Protein AF-A0A969UE72-F1 (afdb_monomer)

Sequence (183 aa):
MLEEAHTAPAAAAVAAAAAAGALTLGIAGNARSPLLDAAEHPILLDTGAEVVAGSTRMKAGTAQKIALNLISTAIMIRLGRVYKGLMVSMRVSNQKLRERAIGMVAQLGNLERGRAEVELDRAGGNIKLALLLSRGRRPKSAERLSFFLLAEALGSVAFGLYSAALAHGLLAATMATSVPSSC

Radius of gyration: 21.9 Å; Cα contacts (8 Å, |Δi|>4): 190; chains: 1; bounding box: 51×40×55 Å

Mean predicted aligned error: 10.79 Å

Structure (mmCIF, N/CA/C/O backbone):
data_AF-A0A969UE72-F1
#
_entry.id   AF-A0A969UE72-F1
#
loop_
_atom_site.group_PDB
_atom_site.id
_atom_site.type_symbol
_atom_site.label_atom_id
_atom_site.label_alt_id
_atom_site.label_comp_id
_atom_site.label_asym_id
_atom_site.label_entity_id
_atom_site.label_seq_id
_atom_site.pdbx_PDB_ins_code
_atom_site.Cartn_x
_atom_site.Cartn_y
_atom_site.Cartn_z
_atom_site.occupancy
_atom_site.B_iso_or_equiv
_atom_site.auth_seq_id
_atom_site.auth_comp_id
_atom_site.auth_asym_id
_atom_site.auth_atom_id
_atom_site.pdbx_PDB_model_num
ATOM 1 N N . MET A 1 1 ? 23.508 -2.580 -25.666 1.00 36.38 1 MET A N 1
ATOM 2 C CA . MET A 1 1 ? 23.434 -4.056 -25.622 1.00 36.38 1 ME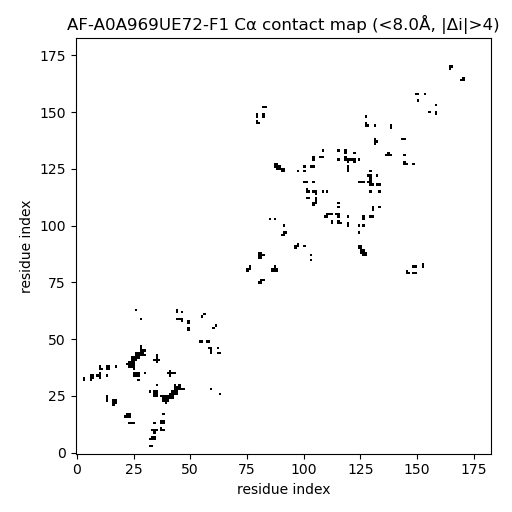T A CA 1
ATOM 3 C C . MET A 1 1 ? 23.574 -4.663 -24.219 1.00 36.38 1 MET A C 1
ATOM 5 O O . MET A 1 1 ? 23.350 -5.852 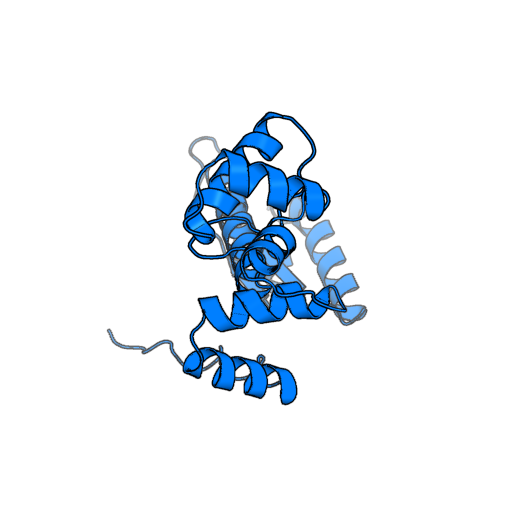-24.101 1.00 36.38 1 MET A O 1
ATOM 9 N N . LEU A 1 2 ? 23.886 -3.917 -23.143 1.00 42.31 2 LEU A N 1
ATOM 10 C CA . LEU A 1 2 ? 24.060 -4.516 -21.799 1.00 42.31 2 LEU A CA 1
ATOM 11 C C . LEU A 1 2 ? 22.806 -4.506 -20.895 1.00 42.31 2 LEU A C 1
ATOM 13 O O . LEU A 1 2 ? 22.841 -5.081 -19.816 1.00 42.31 2 LEU A O 1
ATOM 17 N N . GLU A 1 3 ? 21.695 -3.887 -21.306 1.00 45.38 3 GLU A N 1
ATOM 18 C CA . GLU A 1 3 ? 20.493 -3.765 -20.453 1.00 45.38 3 GLU A CA 1
ATOM 19 C C . GLU A 1 3 ? 19.422 -4.845 -20.722 1.00 45.38 3 GLU A C 1
ATOM 21 O O . GLU A 1 3 ? 18.573 -5.107 -19.870 1.00 45.38 3 GLU A O 1
ATOM 26 N N . GLU A 1 4 ? 19.495 -5.540 -21.865 1.00 45.72 4 GLU A N 1
ATOM 27 C CA . GLU A 1 4 ? 18.583 -6.646 -22.214 1.00 45.72 4 GLU A CA 1
ATOM 28 C C . GLU A 1 4 ? 18.736 -7.851 -21.266 1.00 45.72 4 GLU A C 1
ATOM 30 O O . GLU A 1 4 ? 17.762 -8.544 -20.977 1.00 45.72 4 GLU A O 1
ATOM 35 N N . ALA A 1 5 ? 19.927 -8.063 -20.695 1.00 51.44 5 ALA A N 1
ATOM 36 C CA . ALA A 1 5 ? 20.216 -9.230 -19.859 1.00 51.44 5 ALA A CA 1
ATOM 37 C C . ALA A 1 5 ? 19.563 -9.190 -18.460 1.00 51.44 5 ALA A C 1
ATOM 39 O O . ALA A 1 5 ? 19.346 -10.238 -17.855 1.00 51.44 5 ALA A O 1
ATOM 40 N N . HIS A 1 6 ? 19.229 -8.008 -17.929 1.00 63.53 6 HIS A N 1
ATOM 41 C CA . HIS A 1 6 ? 18.780 -7.871 -16.534 1.00 63.53 6 HIS A CA 1
ATOM 42 C C . HIS A 1 6 ? 17.256 -7.870 -16.351 1.00 63.53 6 HIS A C 1
ATOM 44 O O . HIS A 1 6 ? 16.780 -8.056 -15.233 1.00 63.53 6 HIS A O 1
ATOM 50 N N . THR A 1 7 ? 16.480 -7.687 -17.425 1.00 70.56 7 THR A N 1
ATOM 51 C CA . THR A 1 7 ? 15.004 -7.649 -17.363 1.00 70.56 7 THR A CA 1
ATOM 52 C C . THR A 1 7 ? 14.338 -8.930 -17.862 1.00 70.56 7 THR A C 1
ATOM 54 O O . THR A 1 7 ? 13.164 -9.149 -17.568 1.00 70.56 7 THR A O 1
ATOM 57 N N . ALA A 1 8 ? 15.086 -9.825 -18.519 1.00 78.31 8 ALA A N 1
ATOM 58 C CA . ALA A 1 8 ? 14.568 -11.094 -19.033 1.00 78.31 8 ALA A CA 1
ATOM 59 C C . ALA A 1 8 ? 13.899 -11.987 -17.960 1.00 78.31 8 ALA A C 1
ATOM 61 O O . ALA A 1 8 ? 12.794 -12.469 -18.216 1.00 78.31 8 ALA A O 1
ATOM 62 N N . PRO A 1 9 ? 14.452 -12.159 -16.737 1.00 88.75 9 PRO A N 1
ATOM 63 C CA . PRO A 1 9 ? 13.766 -12.926 -15.693 1.00 88.75 9 PRO A CA 1
ATOM 64 C C . PRO A 1 9 ? 12.449 -12.280 -15.241 1.00 88.75 9 PRO A C 1
ATOM 66 O O . PRO A 1 9 ? 11.476 -12.978 -14.967 1.00 88.75 9 PRO A O 1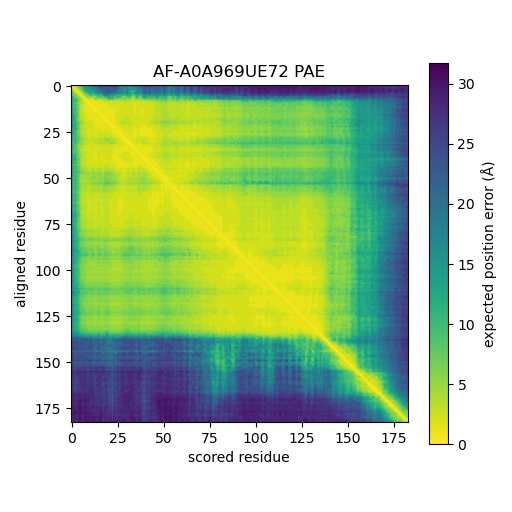
ATOM 69 N N . ALA A 1 10 ? 12.401 -10.944 -15.185 1.00 91.56 10 ALA A N 1
ATOM 70 C CA . ALA A 1 10 ? 11.203 -10.209 -14.789 1.00 91.56 10 ALA A CA 1
ATOM 71 C C . ALA A 1 10 ? 10.106 -10.298 -15.861 1.00 91.56 10 ALA A C 1
ATOM 73 O O . ALA A 1 10 ? 8.951 -10.546 -15.527 1.00 91.56 10 ALA A O 1
ATOM 74 N N . ALA A 1 11 ? 10.467 -10.164 -17.141 1.00 92.88 11 ALA A N 1
ATOM 75 C CA . ALA A 1 11 ? 9.536 -10.326 -18.255 1.00 92.88 11 ALA A CA 1
ATOM 76 C C . ALA A 1 11 ? 8.962 -11.753 -18.311 1.00 92.88 11 ALA A C 1
ATOM 78 O O . ALA A 1 11 ? 7.756 -11.925 -18.468 1.00 92.88 11 ALA A O 1
ATOM 79 N N . ALA A 1 12 ? 9.794 -12.778 -18.089 1.00 94.38 12 ALA A N 1
ATOM 80 C CA . ALA A 1 12 ? 9.338 -14.167 -18.015 1.00 94.38 12 ALA A CA 1
ATOM 81 C C . ALA A 1 12 ? 8.375 -14.407 -16.837 1.00 94.38 12 ALA A C 1
ATOM 83 O O . ALA A 1 12 ? 7.354 -15.074 -17.000 1.00 94.38 12 ALA A O 1
ATOM 84 N N . ALA A 1 13 ? 8.661 -13.832 -15.663 1.00 95.00 13 ALA A N 1
ATOM 85 C CA . ALA A 1 13 ? 7.769 -13.915 -14.506 1.00 95.00 13 ALA A CA 1
ATOM 86 C C . ALA A 1 13 ? 6.417 -13.230 -14.770 1.00 95.00 13 ALA A C 1
ATOM 88 O O . ALA A 1 13 ? 5.373 -13.772 -14.410 1.00 95.00 13 ALA A O 1
ATOM 89 N N . VAL A 1 14 ? 6.429 -12.071 -15.434 1.00 95.88 14 VAL A N 1
ATOM 90 C CA . VAL A 1 14 ? 5.211 -11.367 -15.854 1.00 95.88 14 VAL A CA 1
ATOM 91 C C . VAL A 1 14 ? 4.408 -12.197 -16.854 1.00 95.88 14 VAL A C 1
ATOM 93 O O . VAL A 1 14 ? 3.212 -12.380 -16.651 1.00 95.88 14 VAL A O 1
ATOM 96 N N . ALA A 1 15 ? 5.051 -12.778 -17.868 1.00 94.06 15 ALA A N 1
ATOM 97 C CA . ALA A 1 15 ? 4.376 -13.636 -18.839 1.00 94.06 15 ALA A CA 1
ATOM 98 C C . ALA A 1 15 ? 3.736 -14.870 -18.177 1.00 94.06 15 ALA A C 1
ATOM 100 O O . ALA A 1 15 ? 2.597 -15.221 -18.483 1.00 94.06 15 ALA A O 1
ATOM 101 N N . ALA A 1 16 ? 4.429 -15.499 -17.221 1.00 96.50 16 ALA A N 1
ATOM 102 C CA . ALA A 1 16 ? 3.884 -16.619 -16.455 1.00 96.50 16 ALA A CA 1
ATOM 103 C C . ALA A 1 16 ? 2.687 -16.202 -15.578 1.00 96.50 16 ALA A C 1
ATOM 105 O O . ALA A 1 16 ? 1.699 -16.930 -15.501 1.00 96.50 16 ALA A O 1
ATOM 106 N N . ALA A 1 17 ? 2.745 -15.025 -14.946 1.00 96.88 17 ALA A N 1
ATOM 107 C CA . ALA A 1 17 ? 1.635 -14.483 -14.164 1.00 96.88 17 ALA A CA 1
ATOM 108 C C . ALA A 1 17 ? 0.414 -14.165 -15.045 1.00 96.88 17 ALA A C 1
ATOM 110 O O . ALA A 1 17 ? -0.710 -14.510 -14.677 1.00 96.88 17 ALA A O 1
ATOM 111 N N . ALA A 1 18 ? 0.634 -13.585 -16.229 1.00 95.81 18 ALA A N 1
ATOM 112 C CA . ALA A 1 18 ? -0.417 -13.328 -17.210 1.00 95.81 18 ALA A CA 1
ATOM 113 C C . ALA A 1 18 ? -1.065 -14.634 -17.701 1.00 95.81 18 ALA A C 1
ATOM 115 O O . ALA A 1 18 ? -2.289 -14.742 -17.726 1.00 95.81 18 ALA A O 1
ATOM 116 N N . ALA A 1 19 ? -0.266 -15.665 -18.004 1.00 96.75 19 ALA A N 1
ATOM 117 C CA . ALA A 1 19 ? -0.772 -16.989 -18.381 1.00 96.75 19 ALA A CA 1
ATOM 118 C C . ALA A 1 19 ? -1.607 -17.652 -17.267 1.00 96.75 19 ALA A C 1
ATOM 120 O O . ALA A 1 19 ? -2.501 -18.447 -17.553 1.00 96.75 19 ALA A O 1
ATOM 121 N N . ALA A 1 20 ? -1.352 -17.303 -16.003 1.00 97.75 20 ALA A N 1
ATOM 122 C CA . ALA A 1 20 ? -2.142 -17.729 -14.850 1.00 97.75 20 ALA A CA 1
ATOM 123 C C . ALA A 1 20 ? -3.386 -16.850 -14.581 1.00 97.75 20 ALA A C 1
ATOM 125 O O . ALA A 1 20 ? -4.094 -17.084 -13.602 1.00 97.75 20 ALA A O 1
ATOM 126 N N . GLY A 1 21 ? -3.660 -15.842 -15.417 1.00 96.62 21 GLY A N 1
ATOM 127 C CA . GLY A 1 21 ? -4.810 -14.942 -15.282 1.00 96.62 21 GLY A CA 1
ATOM 128 C C . GLY A 1 21 ? -4.643 -13.840 -14.231 1.00 96.62 21 GLY A C 1
ATOM 129 O O . GLY A 1 21 ? -5.635 -13.243 -13.812 1.00 96.62 21 GLY A O 1
ATOM 130 N N . ALA A 1 22 ? -3.418 -13.572 -13.771 1.00 97.44 22 ALA A N 1
ATOM 131 C CA . ALA A 1 22 ? -3.150 -12.452 -12.876 1.00 97.44 22 ALA A CA 1
ATOM 132 C C . ALA A 1 22 ? -3.039 -11.135 -13.658 1.00 97.44 22 ALA A C 1
ATOM 134 O O . ALA A 1 22 ? -2.459 -11.097 -14.741 1.00 97.44 22 ALA A O 1
ATOM 135 N N . LEU A 1 23 ? -3.517 -10.039 -13.060 1.00 96.38 23 LEU A N 1
ATOM 136 C CA . LEU A 1 23 ? -3.222 -8.688 -13.542 1.00 96.38 23 LEU A CA 1
ATOM 137 C C . LEU A 1 23 ? -1.715 -8.437 -13.451 1.00 96.38 23 LEU A C 1
ATOM 139 O O . LEU A 1 23 ? -1.095 -8.705 -12.416 1.00 96.38 23 LEU A O 1
ATOM 143 N N . THR A 1 24 ? -1.133 -7.889 -14.515 1.00 96.88 24 THR A N 1
ATOM 144 C CA . THR A 1 24 ? 0.315 -7.678 -14.604 1.00 96.88 24 THR A CA 1
ATOM 145 C C . THR A 1 24 ? 0.683 -6.213 -14.779 1.00 96.88 24 THR A C 1
ATOM 147 O O . THR A 1 24 ? 0.052 -5.461 -15.516 1.00 96.88 24 THR A O 1
ATOM 150 N N . LEU A 1 25 ? 1.737 -5.796 -14.077 1.00 96.12 25 LEU A N 1
ATOM 151 C CA . LEU A 1 25 ? 2.242 -4.428 -14.097 1.00 96.12 25 LEU A CA 1
ATOM 152 C C . LEU A 1 25 ? 3.766 -4.469 -14.246 1.00 96.12 25 LEU A C 1
ATOM 154 O O . LEU A 1 25 ? 4.445 -5.123 -13.452 1.00 96.12 25 LEU A O 1
ATOM 158 N N . GLY A 1 26 ? 4.296 -3.795 -15.264 1.00 95.62 26 GLY A N 1
ATOM 159 C CA . GLY A 1 26 ? 5.723 -3.794 -15.593 1.00 95.62 26 GLY A CA 1
ATOM 160 C C . GLY A 1 26 ? 6.327 -2.419 -15.349 1.00 95.62 26 GLY A C 1
ATOM 161 O O . GLY A 1 26 ? 5.902 -1.458 -15.977 1.00 95.62 26 GLY A O 1
ATOM 162 N N . ILE A 1 27 ? 7.311 -2.300 -14.452 1.00 95.50 27 ILE A N 1
ATOM 163 C CA . ILE A 1 27 ? 7.974 -1.020 -14.147 1.00 95.50 27 ILE A CA 1
ATOM 164 C C . ILE A 1 27 ? 9.418 -1.070 -14.645 1.00 95.50 27 ILE A C 1
ATOM 166 O O . ILE A 1 27 ? 10.218 -1.851 -14.129 1.00 95.50 27 ILE A O 1
ATOM 170 N N . ALA A 1 28 ? 9.772 -0.212 -15.600 1.00 94.38 28 ALA A N 1
ATOM 171 C CA . ALA A 1 28 ? 11.125 -0.144 -16.154 1.00 94.38 28 ALA A CA 1
ATOM 172 C C . ALA A 1 28 ? 11.570 1.303 -16.399 1.00 94.38 28 ALA A C 1
ATOM 174 O O . ALA A 1 28 ? 10.746 2.187 -16.609 1.00 94.38 28 ALA A O 1
ATOM 175 N N . GLY A 1 29 ? 12.885 1.545 -16.376 1.00 92.06 29 GLY A N 1
ATOM 176 C CA . GLY A 1 29 ? 13.477 2.858 -16.678 1.00 92.06 29 GLY A CA 1
ATOM 177 C C . GLY A 1 29 ? 13.882 3.049 -18.143 1.00 92.06 29 GLY A C 1
ATOM 178 O O . GLY A 1 29 ? 14.336 4.123 -18.516 1.00 92.06 29 GLY A O 1
ATOM 179 N N . ASN A 1 30 ? 13.728 2.012 -18.969 1.00 89.44 30 ASN A N 1
ATOM 180 C CA . ASN A 1 30 ? 14.090 2.013 -20.382 1.00 89.44 30 ASN A CA 1
ATOM 181 C C . ASN A 1 30 ? 12.858 1.648 -21.216 1.00 89.44 30 ASN A C 1
ATOM 183 O O . ASN A 1 30 ? 12.259 0.592 -21.007 1.00 89.44 30 ASN A O 1
ATOM 187 N N . ALA A 1 31 ? 12.515 2.505 -22.179 1.00 89.31 31 ALA A N 1
ATOM 188 C CA . ALA A 1 31 ? 11.368 2.332 -23.071 1.00 89.31 31 ALA A CA 1
ATOM 189 C C . ALA A 1 31 ? 11.436 1.052 -23.923 1.00 89.31 31 ALA A C 1
ATOM 191 O O . ALA A 1 31 ? 10.408 0.562 -24.363 1.00 89.31 31 ALA A O 1
ATOM 192 N N . ARG A 1 32 ? 12.636 0.499 -24.139 1.00 89.38 32 ARG A N 1
ATOM 193 C CA . ARG A 1 32 ? 12.868 -0.746 -24.893 1.00 89.38 32 ARG A CA 1
ATOM 194 C C . ARG A 1 32 ? 12.949 -1.987 -24.002 1.00 89.38 32 ARG A C 1
ATOM 196 O O . ARG A 1 32 ? 13.504 -3.000 -24.412 1.00 89.38 32 ARG A O 1
ATOM 203 N N . SER A 1 33 ? 12.513 -1.899 -22.747 1.00 91.06 33 SER A N 1
ATOM 204 C CA . SER A 1 33 ? 12.568 -3.045 -21.845 1.00 91.06 33 SER A CA 1
ATOM 205 C C . SER A 1 33 ? 11.519 -4.094 -22.237 1.00 91.06 33 SER A C 1
ATOM 207 O O . SER A 1 33 ? 10.334 -3.763 -22.230 1.00 91.06 33 SER A O 1
ATOM 209 N N . PRO A 1 34 ? 11.905 -5.373 -22.426 1.00 91.75 34 PRO A N 1
ATOM 210 C CA . PRO A 1 34 ? 10.958 -6.468 -22.660 1.00 91.75 34 PRO A CA 1
ATOM 211 C C . PRO A 1 34 ? 9.905 -6.634 -21.553 1.00 91.75 34 PRO A C 1
ATOM 213 O O . PRO A 1 34 ? 8.857 -7.233 -21.768 1.00 91.75 34 PRO A O 1
ATOM 216 N N . LEU A 1 35 ? 10.174 -6.113 -20.349 1.00 94.62 35 LEU A N 1
ATOM 217 C CA . LEU A 1 35 ? 9.216 -6.109 -19.245 1.00 94.62 35 LEU A CA 1
ATOM 218 C C . LEU A 1 35 ? 7.993 -5.229 -19.536 1.00 94.62 35 LEU A C 1
ATOM 220 O O . LEU A 1 35 ? 6.903 -5.551 -19.071 1.00 94.62 35 LEU A O 1
ATOM 224 N N . LEU A 1 36 ? 8.173 -4.121 -20.263 1.00 94.56 36 LEU A N 1
ATOM 225 C CA . LEU A 1 36 ? 7.068 -3.234 -20.627 1.00 94.56 36 LEU A CA 1
ATOM 226 C C . LEU A 1 36 ? 6.176 -3.891 -21.682 1.00 94.56 36 LEU A C 1
ATOM 228 O O . LEU A 1 36 ? 4.961 -3.818 -21.559 1.00 94.56 36 LEU A O 1
ATOM 232 N N . ASP A 1 37 ? 6.770 -4.595 -22.645 1.00 92.88 37 ASP A N 1
ATOM 233 C CA . ASP A 1 37 ? 6.022 -5.305 -23.688 1.00 92.88 37 ASP A CA 1
ATOM 234 C C . ASP A 1 37 ? 5.249 -6.512 -23.134 1.00 92.88 37 ASP A C 1
ATOM 236 O O . ASP A 1 37 ? 4.169 -6.844 -23.617 1.00 92.88 37 ASP A O 1
ATOM 240 N N . ALA A 1 38 ? 5.797 -7.180 -22.114 1.00 92.94 38 ALA A N 1
ATOM 241 C CA . ALA A 1 38 ? 5.181 -8.360 -21.511 1.00 92.94 38 ALA A CA 1
ATOM 242 C C . ALA A 1 38 ? 4.026 -8.038 -20.544 1.00 92.94 38 ALA A C 1
ATOM 244 O O . ALA A 1 38 ? 3.238 -8.931 -20.234 1.00 92.94 38 ALA A O 1
ATOM 245 N N . ALA A 1 39 ? 3.947 -6.812 -20.015 1.00 95.38 39 ALA A N 1
ATOM 246 C CA . ALA A 1 39 ? 2.976 -6.440 -18.989 1.00 95.38 39 ALA A CA 1
ATOM 247 C C . ALA A 1 39 ? 1.705 -5.818 -19.581 1.00 95.38 39 ALA A C 1
ATOM 249 O O . ALA A 1 39 ? 1.769 -4.964 -20.458 1.00 95.38 39 ALA A O 1
ATOM 250 N N . GLU A 1 40 ? 0.547 -6.157 -19.012 1.00 97.06 40 GLU A N 1
ATOM 251 C CA . GLU A 1 40 ? -0.738 -5.523 -19.345 1.00 97.06 40 GLU A CA 1
ATOM 252 C C . GLU A 1 40 ? -0.731 -4.015 -19.043 1.00 97.06 40 GLU A C 1
ATOM 254 O O . GLU A 1 40 ? -1.279 -3.206 -19.793 1.00 97.06 40 GLU A O 1
ATOM 259 N N . HIS A 1 41 ? -0.076 -3.624 -17.948 1.00 96.75 41 HIS A N 1
ATOM 260 C CA . HIS A 1 41 ? 0.070 -2.231 -17.542 1.00 96.75 41 HIS A CA 1
ATOM 261 C C . HIS A 1 41 ? 1.552 -1.828 -17.467 1.00 96.75 41 HIS A C 1
ATOM 263 O O . HIS A 1 41 ? 2.184 -1.978 -16.412 1.00 96.75 41 HIS A O 1
ATOM 269 N N . PRO A 1 42 ? 2.134 -1.311 -18.563 1.00 96.19 42 PRO A N 1
ATOM 270 C CA . PRO A 1 42 ? 3.502 -0.809 -18.565 1.00 96.19 42 PRO A CA 1
ATOM 271 C C . PRO A 1 42 ? 3.608 0.564 -17.886 1.00 96.19 42 PRO A C 1
ATOM 273 O O . PRO A 1 42 ? 2.811 1.470 -18.126 1.00 96.19 42 PRO A O 1
ATOM 276 N N . ILE A 1 43 ? 4.640 0.741 -17.061 1.00 96.62 43 ILE A N 1
ATOM 277 C CA . ILE A 1 43 ? 5.017 2.005 -16.422 1.00 96.62 43 ILE A CA 1
ATOM 278 C C . ILE A 1 43 ? 6.484 2.292 -16.739 1.00 96.62 43 ILE A C 1
ATOM 280 O O . ILE A 1 43 ? 7.401 1.713 -16.147 1.00 96.62 43 ILE A O 1
ATOM 284 N N . LEU A 1 44 ? 6.698 3.232 -17.658 1.00 96.62 44 LEU A N 1
ATOM 285 C CA . LEU A 1 44 ? 8.016 3.776 -17.961 1.00 96.62 44 LEU A CA 1
ATOM 286 C C . LEU A 1 44 ? 8.378 4.880 -16.958 1.00 96.62 44 LEU A C 1
ATOM 288 O O . LEU A 1 44 ? 7.704 5.904 -16.872 1.00 96.62 44 LEU A O 1
ATOM 292 N N . LEU A 1 45 ? 9.467 4.681 -16.220 1.00 96.12 45 LEU A N 1
ATOM 293 C CA . LEU A 1 45 ? 10.074 5.673 -15.335 1.00 96.12 45 LEU A CA 1
ATOM 294 C C . LEU A 1 45 ? 11.349 6.224 -15.982 1.00 96.12 45 LEU A C 1
ATOM 296 O O . LEU A 1 45 ? 12.455 5.856 -15.588 1.00 96.12 45 LEU A O 1
ATOM 300 N N . ASP A 1 46 ? 11.199 7.081 -16.991 1.00 94.50 46 ASP A N 1
ATOM 301 C CA . ASP A 1 46 ? 12.341 7.652 -17.711 1.00 94.50 46 ASP A CA 1
ATOM 302 C C . ASP A 1 46 ? 13.071 8.703 -16.862 1.00 94.50 46 ASP A C 1
ATOM 304 O O . ASP A 1 46 ? 12.732 9.887 -16.832 1.00 94.50 46 ASP A O 1
ATOM 308 N N . THR A 1 47 ? 14.080 8.250 -16.121 1.00 94.00 47 THR A N 1
ATOM 309 C CA . THR A 1 47 ? 14.935 9.116 -15.302 1.00 94.00 47 THR A CA 1
ATOM 310 C C . THR A 1 47 ? 16.156 9.645 -16.058 1.00 94.00 47 THR A C 1
ATOM 312 O O . THR A 1 47 ? 16.957 10.383 -15.469 1.00 94.00 47 THR A O 1
ATOM 315 N N . GLY A 1 48 ? 16.340 9.259 -17.326 1.00 91.69 48 GLY A N 1
ATOM 316 C CA . GLY A 1 48 ? 17.537 9.533 -18.118 1.00 91.69 48 GLY A CA 1
ATOM 317 C C . GLY A 1 48 ? 18.829 8.928 -17.548 1.00 91.69 48 GLY A C 1
ATOM 318 O O . GLY A 1 48 ? 18.819 8.123 -16.615 1.00 91.69 48 GLY A O 1
ATOM 319 N N . ALA A 1 49 ? 19.971 9.357 -18.097 1.00 91.81 49 ALA A N 1
ATOM 320 C CA . ALA A 1 49 ? 21.295 8.872 -17.703 1.00 91.81 49 ALA A CA 1
ATOM 321 C C . ALA A 1 49 ? 21.628 9.179 -16.234 1.00 91.81 49 ALA A C 1
ATOM 323 O O . ALA A 1 49 ? 21.347 10.268 -15.729 1.00 91.81 49 ALA A O 1
ATOM 324 N N . GLU A 1 50 ? 22.249 8.226 -15.547 1.00 93.88 50 GLU A N 1
ATOM 325 C CA . GLU A 1 50 ? 22.687 8.386 -14.159 1.00 93.88 50 GLU A CA 1
ATOM 326 C C . GLU A 1 50 ? 23.958 9.237 -14.051 1.00 93.88 50 GLU A C 1
ATOM 328 O O . GLU A 1 50 ? 24.792 9.245 -14.954 1.00 93.88 50 GLU A O 1
ATOM 333 N N . VAL A 1 51 ? 24.130 9.918 -12.910 1.00 94.75 51 VAL A N 1
ATOM 334 C CA . VAL A 1 51 ? 25.356 10.691 -12.614 1.00 94.75 51 VAL A CA 1
ATOM 335 C C . VAL A 1 51 ? 26.578 9.771 -12.575 1.00 94.75 51 VAL A C 1
ATOM 337 O O . VAL A 1 51 ? 27.645 10.121 -13.068 1.00 94.75 51 VAL A O 1
ATOM 340 N N . VAL A 1 52 ? 26.408 8.574 -12.010 1.00 93.62 52 VAL A N 1
ATOM 341 C CA . VAL A 1 52 ? 27.387 7.490 -12.092 1.00 93.62 52 VAL A CA 1
ATOM 342 C C . VAL A 1 52 ? 26.874 6.498 -13.125 1.00 93.62 52 VAL A C 1
ATOM 344 O O . VAL A 1 52 ? 25.849 5.850 -12.902 1.00 93.62 52 VAL A O 1
ATOM 347 N N . ALA A 1 53 ? 27.575 6.388 -14.255 1.00 91.75 53 ALA A N 1
ATOM 348 C CA . ALA A 1 53 ? 27.176 5.527 -15.364 1.00 91.75 53 ALA A CA 1
ATOM 349 C C . ALA A 1 53 ? 26.875 4.093 -14.882 1.00 91.75 53 ALA A C 1
ATOM 351 O O . ALA A 1 53 ? 27.700 3.456 -14.231 1.00 91.75 53 ALA A O 1
ATOM 352 N N . GLY A 1 54 ? 25.664 3.607 -15.172 1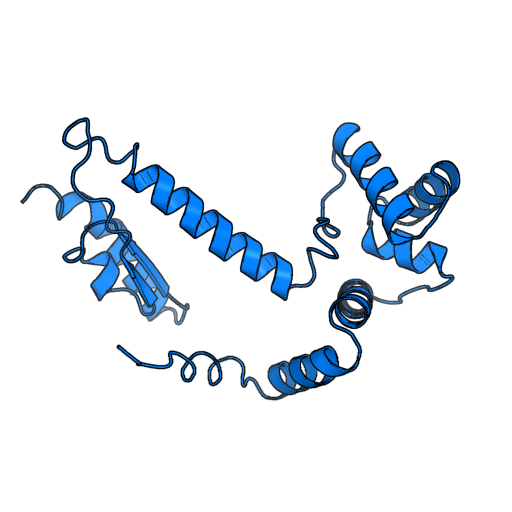.00 85.56 54 GLY A N 1
ATOM 353 C CA . GLY A 1 54 ? 25.200 2.267 -14.793 1.00 85.56 54 GLY A CA 1
ATOM 354 C C . GLY A 1 54 ? 24.733 2.100 -13.339 1.00 85.56 54 GLY A C 1
ATOM 355 O O . GLY A 1 54 ? 24.195 1.050 -12.999 1.00 85.56 54 GLY A O 1
ATOM 356 N N . SER A 1 55 ? 24.863 3.108 -12.469 1.00 92.25 55 SER A N 1
ATOM 357 C CA . SER A 1 55 ? 24.445 3.015 -11.062 1.00 92.25 55 SER A CA 1
ATOM 358 C C . SER A 1 55 ? 22.942 3.280 -10.878 1.00 92.25 55 SER A C 1
ATOM 360 O O . SER A 1 55 ? 22.534 4.216 -10.187 1.00 92.25 55 SER A O 1
ATOM 362 N N . THR A 1 56 ? 22.106 2.407 -11.438 1.00 92.06 56 THR A N 1
ATOM 363 C CA . THR A 1 56 ? 20.631 2.515 -11.434 1.00 92.06 56 THR A CA 1
ATOM 364 C C . THR A 1 56 ? 19.991 2.480 -10.042 1.00 92.06 56 THR A C 1
ATOM 366 O O . THR A 1 56 ? 18.833 2.852 -9.884 1.00 92.06 56 THR A O 1
ATOM 369 N N . ARG A 1 57 ? 20.735 2.137 -8.981 1.00 94.06 57 ARG A N 1
ATOM 370 C CA . ARG A 1 57 ? 20.283 2.308 -7.584 1.00 94.06 57 ARG A CA 1
ATOM 371 C C . ARG A 1 57 ? 20.039 3.774 -7.177 1.00 94.06 57 ARG A C 1
ATOM 373 O O . ARG A 1 57 ? 19.558 4.009 -6.073 1.00 94.06 57 ARG A O 1
ATOM 380 N N . MET A 1 58 ? 20.420 4.738 -8.021 1.00 95.00 58 MET A N 1
ATOM 381 C CA . MET A 1 58 ? 20.297 6.178 -7.781 1.00 95.00 58 MET A CA 1
ATOM 382 C C . MET A 1 58 ? 18.934 6.716 -8.240 1.00 95.00 58 MET A C 1
ATOM 384 O O . MET A 1 58 ? 17.943 6.505 -7.533 1.00 95.00 58 MET A O 1
ATOM 388 N N . LYS A 1 59 ? 18.849 7.424 -9.379 1.00 95.69 59 LYS A N 1
ATOM 389 C CA . LYS A 1 59 ? 17.592 8.040 -9.827 1.00 95.69 59 LYS A CA 1
ATOM 390 C C . LYS A 1 59 ? 16.554 6.979 -10.166 1.00 95.69 59 LYS A C 1
ATOM 392 O O . LYS A 1 59 ? 15.442 7.063 -9.647 1.00 95.69 59 LYS A O 1
ATOM 397 N N . ALA A 1 60 ? 16.920 5.962 -10.947 1.00 94.25 60 ALA A N 1
ATOM 398 C CA . ALA A 1 60 ? 15.991 4.910 -11.357 1.00 94.25 60 ALA A CA 1
ATOM 399 C C . ALA A 1 60 ? 15.422 4.144 -10.146 1.00 94.25 60 ALA A C 1
ATOM 401 O O . ALA A 1 60 ? 14.206 4.008 -10.007 1.00 94.25 60 ALA A O 1
ATOM 402 N N . GLY A 1 61 ? 16.272 3.732 -9.201 1.00 95.00 61 GLY A N 1
ATOM 403 C CA . GLY A 1 61 ? 15.851 3.058 -7.968 1.00 95.00 61 GLY A CA 1
ATOM 404 C C . GLY A 1 61 ? 14.989 3.942 -7.059 1.00 95.00 61 GLY A C 1
ATOM 405 O O . GLY A 1 61 ? 14.014 3.474 -6.465 1.00 95.00 61 GLY A O 1
ATOM 406 N N . THR A 1 62 ? 15.289 5.241 -6.984 1.00 97.44 62 THR A N 1
ATOM 407 C CA . THR A 1 62 ? 14.461 6.205 -6.240 1.00 97.44 62 THR A CA 1
ATOM 408 C C . THR A 1 62 ? 13.087 6.371 -6.888 1.00 97.44 62 THR A C 1
ATOM 410 O O . THR A 1 62 ? 12.076 6.329 -6.186 1.00 97.44 62 THR A O 1
ATOM 413 N N . ALA A 1 63 ? 13.030 6.489 -8.216 1.00 97.25 63 ALA A N 1
ATOM 414 C CA . ALA A 1 63 ? 11.778 6.580 -8.961 1.00 97.25 63 ALA A CA 1
ATOM 415 C C . ALA A 1 63 ? 10.918 5.322 -8.769 1.00 97.25 63 ALA A C 1
ATOM 417 O O . ALA A 1 63 ? 9.733 5.432 -8.451 1.00 97.25 63 ALA A O 1
ATOM 418 N N . GLN A 1 64 ? 11.517 4.129 -8.853 1.00 96.38 64 GLN A N 1
ATOM 419 C CA . GLN A 1 64 ? 10.826 2.862 -8.592 1.00 96.38 64 GLN A CA 1
ATOM 420 C C . GLN A 1 64 ? 10.249 2.806 -7.174 1.00 96.38 64 GLN A C 1
ATOM 422 O O . GLN A 1 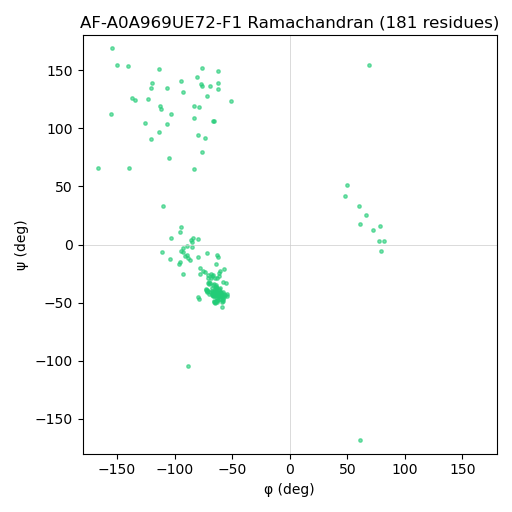64 ? 9.089 2.438 -6.988 1.00 96.38 64 GLN A O 1
ATOM 427 N N . LYS A 1 65 ? 11.017 3.228 -6.161 1.00 97.62 65 LYS A N 1
ATOM 428 C CA . LYS A 1 65 ? 10.537 3.292 -4.773 1.00 97.62 65 LYS A CA 1
ATOM 429 C C . LYS A 1 65 ? 9.342 4.232 -4.626 1.00 97.62 65 LYS A C 1
ATOM 431 O O . LYS A 1 65 ? 8.384 3.892 -3.933 1.00 97.62 65 LYS A O 1
ATOM 436 N N . ILE A 1 66 ? 9.388 5.403 -5.259 1.00 98.25 66 ILE A N 1
ATOM 437 C CA . ILE A 1 66 ? 8.276 6.360 -5.238 1.00 98.25 66 ILE A CA 1
ATOM 438 C C . ILE A 1 66 ? 7.039 5.741 -5.897 1.00 98.25 66 ILE A C 1
ATOM 440 O O . ILE A 1 66 ? 5.973 5.752 -5.285 1.00 98.25 66 ILE A O 1
ATOM 444 N N . ALA A 1 67 ? 7.183 5.138 -7.079 1.00 97.56 67 ALA A N 1
ATOM 445 C CA . ALA A 1 67 ? 6.079 4.490 -7.784 1.00 97.56 67 ALA A CA 1
ATOM 446 C C . ALA A 1 67 ? 5.426 3.384 -6.935 1.00 97.56 67 ALA A C 1
ATOM 448 O O . ALA A 1 67 ? 4.211 3.387 -6.734 1.00 97.56 67 ALA A O 1
ATOM 449 N N . LEU A 1 68 ? 6.226 2.491 -6.344 1.00 97.38 68 LEU A N 1
ATOM 450 C CA . LEU A 1 68 ? 5.734 1.411 -5.480 1.00 97.38 68 LEU A CA 1
ATOM 451 C C . LEU A 1 68 ? 5.050 1.939 -4.211 1.00 97.38 68 LEU A C 1
ATOM 453 O O . LEU A 1 68 ? 4.017 1.408 -3.789 1.00 97.38 68 LEU A O 1
ATOM 457 N N . ASN A 1 69 ? 5.582 3.007 -3.613 1.00 98.00 69 ASN A N 1
ATOM 458 C CA . ASN A 1 69 ? 4.955 3.660 -2.465 1.00 98.00 69 ASN A CA 1
ATOM 459 C C . ASN A 1 69 ? 3.599 4.273 -2.835 1.00 98.00 69 ASN A C 1
ATOM 461 O O . ASN A 1 69 ? 2.650 4.141 -2.063 1.00 98.00 69 ASN A O 1
ATOM 465 N N . LEU A 1 70 ? 3.486 4.909 -4.004 1.00 97.19 70 LEU A N 1
ATOM 466 C CA . LEU A 1 70 ? 2.231 5.491 -4.483 1.00 97.19 70 LEU A CA 1
ATOM 467 C C . LEU A 1 70 ? 1.185 4.409 -4.752 1.00 97.19 70 LEU A C 1
ATOM 469 O O . LEU A 1 70 ? 0.074 4.505 -4.234 1.00 97.19 70 LEU A O 1
ATOM 473 N N . ILE A 1 71 ? 1.552 3.354 -5.485 1.00 96.00 71 ILE A N 1
ATOM 474 C CA . ILE A 1 71 ? 0.652 2.240 -5.812 1.00 96.00 71 ILE A CA 1
ATOM 475 C C . ILE A 1 71 ? 0.143 1.575 -4.530 1.00 96.00 71 ILE A C 1
ATOM 477 O O . ILE A 1 71 ? -1.066 1.478 -4.307 1.00 96.00 71 ILE A O 1
ATOM 481 N N . SER A 1 72 ? 1.054 1.161 -3.646 1.00 95.75 72 SER A N 1
ATOM 482 C CA . SER A 1 72 ? 0.677 0.491 -2.398 1.00 95.75 72 SER A CA 1
ATOM 483 C C . SER A 1 72 ? -0.170 1.392 -1.495 1.00 95.75 72 SER A C 1
ATOM 485 O O . SER A 1 72 ? -1.187 0.945 -0.966 1.00 95.75 72 SER A O 1
ATOM 487 N N . THR A 1 73 ? 0.175 2.676 -1.363 1.00 92.88 73 THR A N 1
ATOM 488 C CA . THR A 1 73 ? -0.594 3.628 -0.548 1.00 92.88 73 THR A CA 1
ATOM 489 C C . THR A 1 73 ? -1.988 3.869 -1.125 1.00 92.88 73 THR A C 1
ATOM 491 O O . THR A 1 73 ? -2.965 3.827 -0.376 1.00 92.88 73 THR A O 1
ATOM 494 N N . ALA A 1 74 ? -2.113 4.053 -2.443 1.00 90.50 74 ALA A N 1
ATOM 495 C CA . ALA A 1 74 ? -3.400 4.241 -3.109 1.00 90.50 74 ALA A CA 1
ATOM 496 C C . ALA A 1 74 ? -4.324 3.031 -2.904 1.00 90.50 74 ALA A C 1
ATOM 498 O O . ALA A 1 74 ? -5.488 3.200 -2.534 1.00 90.50 74 ALA A O 1
ATOM 499 N N . ILE A 1 75 ? -3.795 1.810 -3.042 1.00 90.56 75 ILE A N 1
ATOM 500 C CA . ILE A 1 75 ? -4.539 0.575 -2.754 1.00 90.56 75 ILE A CA 1
ATOM 501 C C . ILE A 1 75 ? -5.008 0.562 -1.292 1.00 90.56 75 ILE A C 1
ATOM 503 O O . ILE A 1 75 ? -6.185 0.330 -1.019 1.00 90.56 75 ILE A O 1
ATOM 507 N N . MET A 1 76 ? -4.128 0.866 -0.333 1.00 90.31 76 MET A N 1
ATOM 508 C CA . MET A 1 76 ? -4.482 0.863 1.094 1.00 90.31 76 MET A CA 1
ATOM 509 C C . MET A 1 76 ? -5.541 1.921 1.446 1.00 90.31 76 MET A C 1
ATOM 511 O O . MET A 1 76 ? -6.400 1.659 2.293 1.00 90.31 76 MET A O 1
ATOM 515 N N . ILE A 1 77 ? -5.525 3.086 0.790 1.00 84.38 77 ILE A N 1
ATOM 516 C CA . ILE A 1 77 ? -6.568 4.114 0.925 1.00 84.38 77 ILE A CA 1
ATOM 517 C C . ILE A 1 77 ? -7.906 3.587 0.394 1.00 84.38 77 ILE A C 1
ATOM 519 O O . ILE A 1 77 ? -8.899 3.636 1.119 1.00 84.38 77 ILE A O 1
ATOM 523 N N . ARG A 1 78 ? -7.938 3.014 -0.818 1.00 81.62 78 ARG A N 1
ATOM 524 C CA . ARG A 1 78 ? -9.173 2.462 -1.417 1.00 81.62 78 ARG A CA 1
ATOM 525 C C . ARG A 1 78 ? -9.750 1.286 -0.623 1.00 81.62 78 ARG A C 1
ATOM 527 O O . ARG A 1 78 ? -10.963 1.106 -0.585 1.00 81.62 78 ARG A O 1
ATOM 534 N N . LEU A 1 79 ? -8.902 0.530 0.075 1.00 83.50 79 LEU A N 1
ATOM 535 C CA . LEU A 1 79 ? -9.308 -0.531 1.006 1.00 83.50 79 LEU A CA 1
ATOM 536 C C . LEU A 1 79 ? -9.752 -0.009 2.390 1.00 83.50 79 LEU A C 1
ATOM 538 O O . LEU A 1 79 ? -9.983 -0.803 3.306 1.00 83.50 79 LEU A O 1
ATOM 542 N N . GLY A 1 80 ? -9.826 1.311 2.600 1.00 80.44 80 GLY A N 1
ATOM 543 C CA . GLY A 1 80 ? -10.244 1.911 3.871 1.00 80.44 80 GLY A CA 1
ATOM 544 C C . GLY A 1 80 ? -9.276 1.646 5.023 1.00 80.44 80 GLY A C 1
ATOM 545 O O . GLY A 1 80 ? -9.684 1.588 6.188 1.00 80.44 80 GLY A O 1
ATOM 546 N N . ARG A 1 81 ? -7.991 1.403 4.731 1.00 87.00 81 ARG A N 1
ATOM 547 C CA . ARG A 1 81 ? -6.953 1.181 5.754 1.00 87.00 81 ARG A CA 1
ATOM 548 C C . ARG A 1 81 ? -6.329 2.481 6.257 1.00 87.00 81 ARG A C 1
ATOM 550 O O . ARG A 1 81 ? -5.683 2.470 7.307 1.00 87.00 81 ARG A O 1
ATOM 557 N N . VAL A 1 82 ? -6.584 3.580 5.551 1.00 88.00 82 VAL A N 1
ATOM 558 C CA . VAL A 1 82 ? -6.198 4.947 5.904 1.00 88.00 82 VAL A CA 1
ATOM 559 C C . VAL A 1 82 ? -7.461 5.802 6.026 1.00 88.00 82 VAL A C 1
ATOM 561 O O . VAL A 1 82 ? -8.334 5.724 5.168 1.00 88.00 82 VAL A O 1
ATOM 564 N N . TYR A 1 83 ? -7.563 6.616 7.078 1.00 83.75 83 TYR A N 1
ATOM 565 C CA . TYR A 1 83 ? -8.680 7.537 7.309 1.00 83.75 83 TYR A CA 1
ATOM 566 C C . TYR A 1 83 ? -8.157 8.890 7.792 1.00 83.75 83 TYR A C 1
ATOM 568 O O . TYR A 1 83 ? -7.388 8.931 8.748 1.00 83.75 83 TYR A O 1
ATOM 576 N N . LYS A 1 84 ? -8.542 9.989 7.122 1.00 84.75 84 LYS A N 1
ATOM 577 C CA . LYS A 1 84 ? -8.064 11.358 7.420 1.00 84.75 84 LYS A CA 1
ATOM 578 C C . LYS A 1 84 ? -6.532 11.444 7.572 1.00 84.75 84 LYS A C 1
ATOM 580 O O . LYS A 1 84 ? -6.021 12.073 8.490 1.00 84.75 84 LYS A O 1
ATOM 585 N N . GLY A 1 85 ? -5.796 10.749 6.700 1.00 86.31 85 GLY A N 1
ATOM 586 C CA . GLY A 1 85 ? -4.326 10.692 6.731 1.00 86.31 85 GLY A CA 1
ATOM 587 C C . GLY A 1 85 ? -3.720 9.766 7.799 1.00 86.31 85 GLY A C 1
ATOM 588 O O . GLY A 1 85 ? -2.500 9.677 7.911 1.00 86.31 85 GLY A O 1
ATOM 589 N N . LEU A 1 86 ? -4.536 9.040 8.568 1.00 90.38 86 LEU A N 1
ATOM 590 C CA . LEU A 1 86 ? -4.092 8.148 9.641 1.00 90.38 86 LEU A CA 1
ATOM 591 C C . LEU A 1 86 ? -4.238 6.672 9.248 1.00 90.38 86 LEU A C 1
ATOM 593 O O . LEU A 1 86 ? -5.277 6.248 8.745 1.00 90.38 86 LEU A O 1
ATOM 597 N N . MET A 1 87 ? -3.210 5.862 9.516 1.00 92.81 87 MET A N 1
ATOM 598 C CA . MET A 1 87 ? -3.205 4.415 9.249 1.00 92.81 87 MET A CA 1
ATOM 599 C C . MET A 1 87 ? -4.030 3.650 10.295 1.00 92.81 87 MET A C 1
ATOM 601 O O . MET A 1 87 ? -3.497 3.050 11.227 1.00 92.81 87 MET A O 1
ATOM 605 N N . VAL A 1 88 ? -5.350 3.652 10.131 1.00 90.19 88 VAL A N 1
ATOM 606 C CA . VAL A 1 88 ? -6.303 3.036 11.071 1.00 90.19 88 VAL A CA 1
ATOM 607 C C . VAL A 1 88 ? -6.309 1.500 11.054 1.00 90.19 88 VAL A C 1
ATOM 609 O O . VAL A 1 88 ? -6.960 0.890 11.891 1.00 90.19 88 VAL A O 1
ATOM 612 N N . SER A 1 89 ? -5.595 0.852 10.124 1.00 89.62 89 SER A N 1
ATOM 613 C CA . SER A 1 89 ? -5.396 -0.618 10.096 1.00 89.62 89 SER A CA 1
ATOM 614 C C . SER A 1 89 ? -3.959 -1.034 10.426 1.00 89.62 89 SER A C 1
ATOM 616 O O . SER A 1 89 ? -3.437 -2.002 9.879 1.00 89.62 89 SER A O 1
ATOM 618 N N . MET A 1 90 ? -3.298 -0.269 11.292 1.00 92.19 90 MET A N 1
ATOM 619 C CA . MET A 1 90 ? -1.951 -0.560 11.772 1.00 92.19 90 MET A CA 1
ATOM 620 C C . MET A 1 90 ? -1.966 -1.665 12.835 1.00 92.19 90 MET A C 1
ATOM 622 O O . MET A 1 90 ? -2.785 -1.643 13.752 1.00 92.19 90 MET A O 1
ATOM 626 N N . ARG A 1 91 ? -1.010 -2.598 12.758 1.00 91.69 91 ARG A N 1
ATOM 627 C CA . ARG A 1 91 ? -0.776 -3.591 13.814 1.00 91.69 91 ARG A CA 1
ATOM 628 C C . ARG A 1 91 ? 0.002 -2.953 14.965 1.00 91.69 91 ARG A C 1
ATOM 630 O O . ARG A 1 91 ? 1.141 -2.530 14.782 1.00 91.69 91 ARG A O 1
ATOM 637 N N . VAL A 1 92 ? -0.596 -2.913 16.151 1.00 93.62 92 VAL A N 1
ATOM 638 C CA . VAL A 1 92 ? 0.046 -2.406 17.371 1.00 93.62 92 VAL A CA 1
ATOM 639 C C . VAL A 1 92 ? 0.957 -3.494 17.946 1.00 93.62 92 VAL A C 1
ATOM 641 O O . VAL A 1 92 ? 0.494 -4.388 18.641 1.00 93.62 92 VAL A O 1
ATOM 644 N N . SER A 1 93 ? 2.245 -3.466 17.597 1.00 94.12 93 SER A N 1
ATOM 645 C CA . SER A 1 93 ? 3.213 -4.517 17.971 1.00 94.12 93 SER A CA 1
ATOM 646 C C . SER A 1 93 ? 4.281 -4.085 18.976 1.00 94.12 93 SER A C 1
ATOM 648 O O . SER A 1 93 ? 5.080 -4.907 19.408 1.00 94.12 93 SER A O 1
ATOM 650 N N . ASN A 1 94 ? 4.343 -2.802 19.326 1.00 96.44 94 ASN A N 1
ATOM 651 C CA . ASN A 1 94 ? 5.317 -2.260 20.270 1.00 96.44 94 ASN A CA 1
ATOM 652 C C . ASN A 1 94 ? 4.776 -0.985 20.924 1.00 96.44 94 ASN A C 1
ATOM 654 O O . ASN A 1 94 ? 3.790 -0.413 20.449 1.00 96.44 94 ASN A O 1
ATOM 658 N N . GLN A 1 95 ? 5.462 -0.512 21.969 1.00 96.94 95 GLN A N 1
ATOM 659 C CA . GLN A 1 95 ? 5.035 0.661 22.732 1.00 96.94 95 GLN A CA 1
ATOM 660 C C . GLN A 1 95 ? 4.872 1.907 21.854 1.00 96.94 95 GLN A C 1
ATOM 662 O O . GLN A 1 95 ? 3.860 2.588 21.951 1.00 96.94 95 GLN A O 1
ATOM 667 N N . LYS A 1 96 ? 5.796 2.174 20.920 1.00 97.56 96 LYS A N 1
ATOM 668 C CA . LYS A 1 96 ? 5.689 3.324 20.001 1.00 97.56 96 LYS A CA 1
ATOM 669 C C . LYS A 1 96 ? 4.400 3.276 19.177 1.00 97.56 96 LYS A C 1
ATOM 671 O O . LYS A 1 96 ? 3.727 4.291 19.006 1.00 97.56 96 LYS A O 1
ATOM 676 N N . LEU A 1 97 ? 4.056 2.106 18.639 1.00 97.75 97 LEU A N 1
ATOM 677 C CA . LEU A 1 97 ? 2.823 1.934 17.872 1.00 97.75 97 LEU A CA 1
ATOM 678 C C . LEU A 1 97 ? 1.583 1.978 18.770 1.00 97.75 97 LEU A C 1
ATOM 680 O O . LEU A 1 97 ? 0.542 2.437 18.302 1.00 97.75 97 LEU A O 1
ATOM 684 N N . ARG A 1 98 ? 1.694 1.573 20.043 1.00 97.31 98 ARG A N 1
ATOM 685 C CA . ARG A 1 98 ? 0.623 1.722 21.036 1.00 97.31 98 ARG A CA 1
ATOM 686 C C . ARG A 1 98 ? 0.349 3.194 21.321 1.00 97.31 98 ARG A C 1
ATOM 688 O O . ARG A 1 98 ? -0.783 3.630 21.149 1.00 97.31 98 ARG A O 1
ATOM 695 N N . GLU A 1 99 ? 1.380 3.983 21.618 1.00 97.88 99 GLU A N 1
ATOM 696 C CA . GLU A 1 99 ? 1.243 5.430 21.835 1.00 97.88 99 GLU A CA 1
ATOM 697 C C . GLU A 1 99 ? 0.647 6.141 20.617 1.00 97.88 99 GLU A C 1
ATOM 699 O O . GLU A 1 99 ? -0.236 6.995 20.743 1.00 97.88 99 GLU A O 1
ATOM 704 N N . ARG A 1 100 ? 1.086 5.747 19.414 1.00 97.62 100 ARG A N 1
ATOM 705 C CA . ARG A 1 100 ? 0.526 6.259 18.162 1.00 97.62 100 ARG A CA 1
ATOM 706 C C . ARG A 1 100 ? -0.949 5.883 18.013 1.00 97.62 100 ARG A C 1
ATOM 708 O O . ARG A 1 100 ? -1.740 6.722 17.596 1.00 97.62 100 ARG A O 1
ATOM 715 N N . ALA A 1 101 ? -1.329 4.648 18.336 1.00 96.94 101 ALA A N 1
ATOM 716 C CA . ALA A 1 101 ? -2.714 4.191 18.266 1.00 96.94 101 ALA A CA 1
ATOM 717 C C . ALA A 1 101 ? -3.622 4.935 19.254 1.00 96.94 101 ALA A C 1
ATOM 719 O O . ALA A 1 101 ? -4.684 5.396 18.842 1.00 96.94 101 ALA A O 1
ATOM 720 N N . ILE A 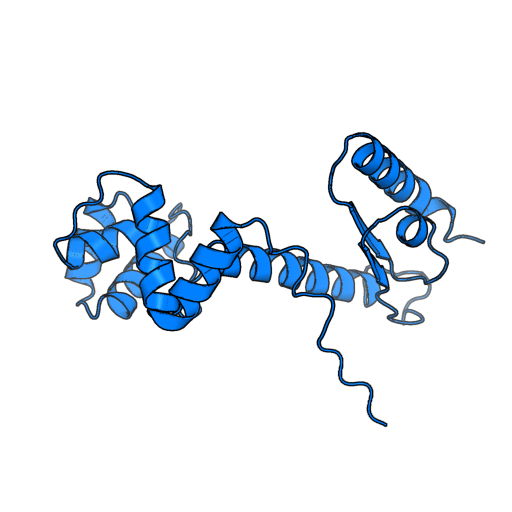1 102 ? -3.179 5.141 20.499 1.00 97.81 102 ILE A N 1
ATOM 721 C CA . ILE A 1 102 ? -3.901 5.946 21.498 1.00 97.81 102 ILE A CA 1
ATOM 722 C C . ILE A 1 102 ? -4.113 7.368 20.972 1.00 97.81 102 ILE A C 1
ATOM 724 O O . ILE A 1 102 ? -5.235 7.870 20.996 1.00 97.81 102 ILE A O 1
ATOM 728 N N . GLY A 1 103 ? -3.064 7.995 20.424 1.00 97.31 103 GLY A N 1
ATOM 729 C CA . GLY A 1 103 ? -3.164 9.320 19.808 1.00 97.31 103 GLY A CA 1
ATOM 730 C C . GLY A 1 103 ? -4.172 9.371 18.655 1.00 97.31 103 GLY A C 1
ATOM 731 O O . GLY A 1 103 ? -4.996 10.280 18.599 1.00 97.31 103 GLY A O 1
ATOM 732 N N . MET A 1 104 ? -4.167 8.365 17.774 1.00 95.06 104 MET A N 1
ATOM 733 C CA . MET A 1 104 ? -5.124 8.274 16.665 1.00 95.06 104 MET A CA 1
ATOM 734 C C . MET A 1 104 ? -6.568 8.098 17.154 1.00 95.06 104 MET A C 1
ATOM 736 O O . MET A 1 104 ? -7.466 8.743 16.617 1.00 95.06 104 MET A O 1
ATOM 740 N N . VAL A 1 105 ? -6.809 7.261 18.170 1.00 93.75 105 VAL A N 1
ATOM 741 C CA . VAL A 1 105 ? -8.152 7.064 18.745 1.00 93.75 105 VAL A CA 1
ATOM 742 C C . VAL A 1 105 ? -8.640 8.334 19.441 1.00 93.75 105 VAL A C 1
ATOM 744 O O . VAL A 1 105 ? -9.783 8.731 19.226 1.00 93.75 105 VAL A O 1
ATOM 747 N N . ALA A 1 106 ? -7.779 9.004 20.212 1.00 95.88 106 ALA A N 1
ATOM 748 C CA . ALA A 1 106 ? -8.103 10.271 20.864 1.00 95.88 106 ALA A CA 1
ATOM 749 C C . ALA A 1 106 ? -8.492 11.343 19.836 1.00 95.88 106 ALA A C 1
ATOM 751 O O . ALA A 1 106 ? -9.562 11.941 19.939 1.00 95.88 106 ALA A O 1
ATOM 752 N N . GLN A 1 107 ? -7.678 11.513 18.788 1.00 93.62 107 GLN A N 1
ATOM 753 C CA . GLN A 1 107 ? -7.917 12.494 17.729 1.00 93.62 107 GLN A CA 1
ATOM 754 C C . GLN A 1 107 ? -9.197 12.197 16.931 1.00 93.62 107 GLN A C 1
ATOM 756 O O . GLN A 1 107 ? -10.016 13.085 16.714 1.00 93.62 107 GLN A O 1
ATOM 761 N N . LEU A 1 108 ? -9.386 10.956 16.474 1.00 89.62 108 LEU A N 1
ATOM 762 C CA . LEU A 1 108 ? -10.521 10.581 15.618 1.00 89.62 108 LEU A CA 1
ATOM 763 C C . LEU A 1 108 ? -11.836 10.407 16.393 1.00 89.62 108 LEU A C 1
ATOM 765 O O . LEU A 1 108 ? -12.926 10.499 15.817 1.00 89.62 108 LEU A O 1
ATOM 769 N N . GLY A 1 109 ? -11.740 10.091 17.682 1.00 87.88 109 GLY A N 1
ATOM 770 C CA . GLY A 1 109 ? -12.875 9.941 18.584 1.00 87.88 109 GLY A CA 1
ATOM 771 C C . GLY A 1 109 ? -13.262 11.229 19.305 1.00 87.88 109 GLY A C 1
ATOM 772 O O . GLY A 1 109 ? -14.313 11.236 19.935 1.00 87.88 109 GLY A O 1
ATOM 773 N N . ASN A 1 110 ? -12.440 12.283 19.222 1.00 91.94 110 ASN A N 1
ATOM 774 C CA . ASN A 1 110 ? -12.540 13.473 20.071 1.00 91.94 110 ASN A CA 1
ATOM 775 C C . ASN A 1 110 ? -12.641 13.099 21.563 1.00 91.94 110 ASN A C 1
ATOM 777 O O . ASN A 1 110 ? -13.574 13.488 22.263 1.00 91.94 110 ASN A O 1
ATOM 781 N N . LEU A 1 111 ? -11.712 12.253 22.015 1.00 92.06 111 LEU A N 1
ATOM 782 C CA . LEU A 1 111 ? -11.679 11.699 23.368 1.00 92.06 111 LEU A CA 1
ATOM 783 C C . LEU A 1 111 ? -10.459 12.212 24.123 1.00 92.06 111 LEU A C 1
ATOM 785 O O . LEU A 1 111 ? -9.389 12.402 23.543 1.00 92.06 111 LEU A O 1
ATOM 789 N N . GLU A 1 112 ? -10.581 12.302 25.444 1.00 96.88 112 GLU A N 1
ATOM 790 C CA . GLU A 1 112 ? -9.409 12.397 26.308 1.00 96.88 112 GLU A CA 1
ATOM 791 C C . GLU A 1 112 ? -8.530 11.148 26.183 1.00 96.88 112 GLU A C 1
ATOM 793 O O . GLU A 1 112 ? -9.014 10.028 25.980 1.00 96.88 112 GLU A O 1
ATOM 798 N N . ARG A 1 113 ? -7.218 11.334 26.362 1.00 95.94 113 ARG A N 1
ATOM 799 C CA . ARG A 1 113 ? -6.217 10.276 26.175 1.00 95.94 113 ARG A CA 1
ATOM 800 C C . ARG A 1 113 ? -6.516 9.021 27.000 1.00 95.94 113 ARG A C 1
ATOM 802 O O . ARG A 1 113 ? -6.459 7.925 26.453 1.00 95.94 113 ARG A O 1
ATOM 809 N N . GLY A 1 114 ? -6.889 9.177 28.274 1.00 97.12 114 GLY A N 1
ATOM 810 C CA . GLY A 1 114 ? -7.202 8.041 29.150 1.00 97.12 114 GLY A CA 1
ATOM 811 C C . GLY A 1 114 ? -8.418 7.238 28.677 1.00 97.12 114 GLY A C 1
ATOM 812 O O . GLY A 1 114 ? -8.417 6.012 28.728 1.00 97.12 114 GLY A O 1
ATOM 813 N N . ARG A 1 115 ? -9.440 7.905 28.123 1.00 95.62 115 ARG A N 1
ATOM 814 C CA . ARG A 1 115 ? -10.601 7.221 27.525 1.00 95.62 115 ARG A CA 1
ATOM 815 C C . ARG A 1 115 ? -10.213 6.501 26.235 1.00 95.62 115 ARG A C 1
ATOM 817 O O . ARG A 1 115 ? -10.647 5.374 26.023 1.00 95.62 115 ARG A O 1
ATOM 824 N N . ALA A 1 116 ? -9.379 7.118 25.399 1.00 95.19 116 ALA A N 1
ATOM 825 C CA . ALA A 1 116 ? -8.875 6.494 24.178 1.00 95.19 116 ALA A CA 1
ATOM 826 C C . ALA A 1 116 ? -8.056 5.225 24.461 1.00 95.19 116 ALA A C 1
ATOM 828 O O . ALA A 1 116 ? -8.184 4.245 23.731 1.00 95.19 116 ALA A O 1
ATOM 829 N N . GLU A 1 117 ? -7.252 5.231 25.526 1.00 97.75 117 GLU A N 1
ATOM 830 C CA . GLU A 1 117 ? -6.498 4.062 25.977 1.00 97.75 117 GLU A CA 1
ATOM 831 C C . GLU A 1 117 ? -7.423 2.915 26.399 1.00 97.75 117 GLU A C 1
ATOM 833 O O . GLU A 1 117 ? -7.302 1.813 25.869 1.00 97.75 117 GLU A O 1
ATOM 838 N N . VAL A 1 118 ? -8.420 3.197 27.246 1.00 97.06 118 VAL A N 1
ATOM 839 C CA . VAL A 1 118 ? -9.411 2.196 27.676 1.00 97.06 118 VAL A CA 1
ATOM 840 C C . VAL A 1 118 ? -10.136 1.566 26.484 1.00 97.06 118 VAL A C 1
ATOM 842 O O . VAL A 1 118 ? -10.304 0.348 26.433 1.00 97.06 118 VAL A O 1
ATOM 845 N N . GLU A 1 119 ? -10.568 2.368 25.508 1.00 92.00 119 GLU A N 1
ATOM 846 C CA . GLU A 1 119 ? -11.263 1.845 24.326 1.00 92.00 119 GLU A CA 1
ATOM 847 C C . GLU A 1 119 ? -10.331 1.066 23.389 1.00 92.00 119 GLU A C 1
ATOM 849 O O . GLU A 1 119 ? -10.752 0.080 22.779 1.00 92.00 119 GLU A O 1
ATOM 854 N N . LEU A 1 120 ? -9.056 1.456 23.293 1.00 94.12 120 LEU A N 1
ATOM 855 C CA . LEU A 1 120 ? -8.057 0.713 22.528 1.00 94.12 120 LEU A CA 1
ATOM 856 C C . LEU A 1 120 ? -7.759 -0.653 23.157 1.00 94.12 120 LEU A C 1
ATOM 858 O O . LEU A 1 120 ? -7.666 -1.645 22.429 1.00 94.12 120 LEU A O 1
ATOM 862 N N . ASP A 1 121 ? -7.663 -0.716 24.484 1.00 95.38 121 ASP A N 1
ATOM 863 C CA . ASP A 1 121 ? -7.440 -1.961 25.220 1.00 95.38 121 ASP A CA 1
ATOM 864 C C . ASP A 1 121 ? -8.658 -2.893 25.101 1.00 95.38 121 ASP A C 1
ATOM 866 O O . ASP A 1 121 ? -8.507 -4.072 24.774 1.00 95.38 121 ASP A O 1
ATOM 870 N N . ARG A 1 122 ? -9.885 -2.360 25.227 1.00 91.75 122 ARG A N 1
ATOM 871 C CA . ARG A 1 122 ? -11.136 -3.107 24.962 1.00 91.75 122 ARG A CA 1
ATOM 872 C C . ARG A 1 122 ? -11.208 -3.661 23.542 1.00 91.75 122 ARG A C 1
ATOM 874 O O . ARG A 1 122 ? -11.799 -4.714 23.314 1.00 91.75 122 ARG A O 1
ATOM 881 N N . ALA A 1 123 ? -10.619 -2.949 22.588 1.00 89.44 123 ALA A N 1
ATOM 882 C CA . ALA A 1 123 ? -10.553 -3.346 21.191 1.00 89.44 123 ALA A CA 1
ATOM 883 C C . ALA A 1 123 ? -9.370 -4.273 20.859 1.00 89.44 123 ALA A C 1
ATOM 885 O O . ALA A 1 123 ? -9.149 -4.563 19.680 1.00 89.44 123 ALA A O 1
ATOM 886 N N . GLY A 1 124 ? -8.574 -4.702 21.847 1.00 91.19 124 GLY A N 1
ATOM 887 C CA . GLY A 1 124 ? -7.398 -5.547 21.626 1.00 91.19 124 GLY A CA 1
ATOM 888 C C . GLY A 1 124 ? -6.347 -4.892 20.721 1.00 91.19 124 GLY A C 1
ATOM 889 O O . GLY A 1 124 ? -5.718 -5.566 19.907 1.00 91.19 124 GLY A O 1
ATOM 890 N N . GLY A 1 125 ? -6.207 -3.564 20.788 1.00 90.19 125 GLY A N 1
ATOM 891 C CA . GLY A 1 125 ? -5.293 -2.796 19.939 1.00 90.19 125 GLY A CA 1
ATOM 892 C C . GLY A 1 125 ? -5.832 -2.462 18.541 1.00 90.19 125 GLY A C 1
ATOM 893 O O . GLY A 1 125 ? -5.117 -1.857 17.740 1.00 90.19 125 GLY A O 1
ATOM 894 N N . ASN A 1 126 ? -7.081 -2.816 18.218 1.00 90.75 126 ASN A N 1
ATOM 895 C CA . ASN A 1 126 ? -7.697 -2.465 16.939 1.00 90.75 126 ASN A CA 1
ATOM 896 C C . ASN A 1 126 ? -8.290 -1.045 16.971 1.00 90.75 126 ASN A C 1
ATOM 898 O O . ASN A 1 126 ? -9.338 -0.800 17.563 1.00 90.75 126 ASN A O 1
ATOM 902 N N . ILE A 1 127 ? -7.650 -0.113 16.261 1.00 91.56 127 ILE A N 1
ATOM 903 C CA . ILE A 1 127 ? -8.042 1.308 16.218 1.00 91.56 127 ILE A CA 1
ATOM 904 C C . ILE A 1 127 ? -9.471 1.501 15.689 1.00 91.56 127 ILE A C 1
ATOM 906 O O . ILE A 1 127 ? -10.230 2.302 16.235 1.00 91.56 127 ILE A O 1
ATOM 910 N N . LYS A 1 128 ? -9.863 0.769 14.637 1.00 87.56 128 LYS A N 1
ATOM 911 C CA . LYS A 1 128 ? -11.208 0.889 14.052 1.00 87.56 128 LYS A CA 1
ATOM 912 C C . LYS A 1 128 ? -12.284 0.478 15.052 1.00 87.56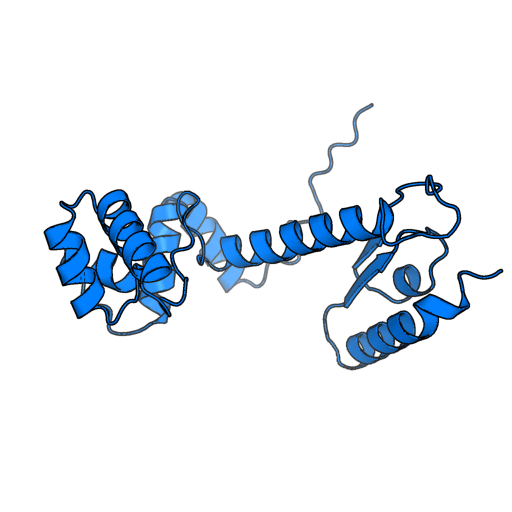 128 LYS A C 1
ATOM 914 O O . LYS A 1 128 ? -13.322 1.126 15.146 1.00 87.56 128 LYS A O 1
ATOM 919 N N . LEU A 1 129 ? -12.022 -0.598 15.791 1.00 87.50 129 LEU A N 1
ATOM 920 C CA . LEU A 1 129 ? -12.947 -1.124 16.786 1.00 87.50 129 LEU A CA 1
ATOM 921 C C . LEU A 1 129 ? -13.016 -0.223 18.011 1.00 87.50 129 LEU A C 1
ATOM 923 O O . LEU A 1 129 ? -14.120 0.070 18.455 1.00 87.50 129 LEU A O 1
ATOM 927 N N . ALA A 1 130 ? -11.886 0.310 18.471 1.00 90.25 130 ALA A N 1
ATOM 928 C CA . ALA A 1 130 ? -11.849 1.287 19.556 1.00 90.25 130 ALA A CA 1
ATOM 929 C C . ALA A 1 130 ? -12.747 2.504 19.261 1.00 90.25 130 ALA A C 1
ATOM 931 O O . ALA A 1 130 ? -13.527 2.933 20.107 1.00 90.25 130 ALA A O 1
ATOM 932 N N . LEU A 1 131 ? -12.712 3.011 18.022 1.00 87.81 131 LEU A N 1
ATOM 933 C CA . LEU A 1 131 ? -13.554 4.131 17.579 1.00 87.81 131 LEU A CA 1
ATOM 934 C C . LEU A 1 131 ? -15.050 3.803 17.479 1.00 87.81 131 LEU A C 1
ATOM 936 O O . LEU A 1 131 ? -15.876 4.718 17.540 1.00 87.81 131 LEU A O 1
ATOM 940 N N . LEU A 1 132 ? -15.407 2.532 17.279 1.00 85.12 132 LEU A N 1
ATOM 941 C CA . LEU A 1 132 ? -16.800 2.087 17.317 1.00 85.12 132 LEU A CA 1
ATOM 942 C C . LEU A 1 132 ? -17.291 1.912 18.750 1.00 85.12 132 LEU A C 1
ATOM 944 O O . LEU A 1 132 ? -18.386 2.378 19.072 1.00 85.12 132 LEU A O 1
ATOM 948 N N . LEU A 1 133 ? -16.481 1.274 19.597 1.00 86.25 133 LEU A N 1
ATOM 949 C CA . LEU A 1 133 ? -16.801 1.049 21.003 1.00 86.25 133 LEU A CA 1
ATOM 950 C C . LEU A 1 133 ? -16.993 2.376 21.742 1.00 86.25 133 LEU A C 1
ATOM 952 O O . LEU A 1 133 ? -17.989 2.527 22.450 1.00 86.25 133 LEU A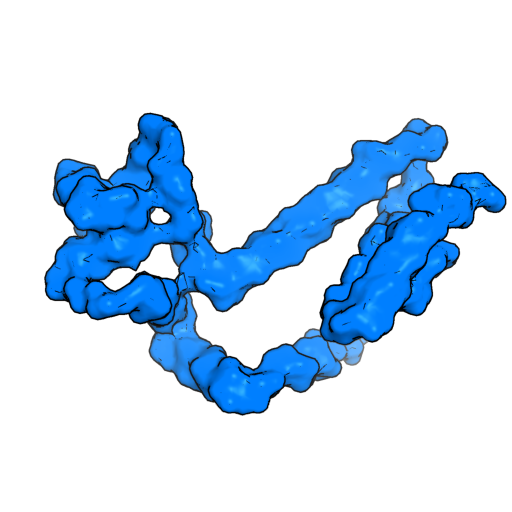 O 1
ATOM 956 N N . SER A 1 134 ? -16.148 3.379 21.470 1.00 85.88 134 SER A N 1
ATOM 957 C CA . SER A 1 134 ? -16.287 4.722 22.049 1.00 85.88 134 SER A CA 1
ATOM 958 C C . SER A 1 134 ? -17.595 5.429 21.679 1.00 85.88 134 SER A C 1
ATOM 960 O O . SER A 1 134 ? -18.070 6.283 22.423 1.00 85.88 134 SER A O 1
ATOM 962 N N . ARG A 1 135 ? -18.211 5.050 20.551 1.00 84.44 135 ARG A N 1
ATOM 963 C CA . ARG A 1 135 ? -19.520 5.539 20.083 1.00 84.44 135 ARG A CA 1
ATOM 964 C C . ARG A 1 135 ? -20.681 4.620 20.486 1.00 84.44 135 ARG A C 1
ATOM 966 O O . ARG A 1 135 ? -21.780 4.753 19.951 1.00 84.44 135 ARG A O 1
ATOM 973 N N . GLY A 1 136 ? -20.446 3.646 21.368 1.00 82.00 136 GLY A N 1
ATOM 974 C CA . GLY A 1 136 ? -21.454 2.686 21.824 1.00 82.00 136 GLY A CA 1
ATOM 975 C C . GLY A 1 136 ? -21.852 1.634 20.782 1.00 82.00 136 GLY A C 1
ATOM 976 O O . GLY A 1 136 ? -22.839 0.923 20.973 1.00 82.00 136 GLY A O 1
ATOM 977 N N . ARG A 1 137 ? -21.110 1.503 19.675 1.00 77.62 137 ARG A N 1
ATOM 978 C CA . ARG A 1 137 ? -21.404 0.535 18.609 1.00 77.62 137 ARG A CA 1
ATOM 979 C C . ARG A 1 137 ? -20.636 -0.764 18.843 1.00 77.62 137 ARG A C 1
ATOM 981 O O . ARG A 1 137 ? -19.424 -0.755 19.030 1.00 77.62 137 ARG A O 1
ATOM 988 N N . ARG A 1 138 ? -21.335 -1.901 18.762 1.00 71.00 138 ARG A N 1
ATOM 989 C CA . ARG A 1 138 ? -20.739 -3.247 18.840 1.00 71.00 138 ARG A CA 1
ATOM 990 C C . ARG A 1 138 ? -20.900 -3.963 17.498 1.00 71.00 138 ARG A C 1
ATOM 992 O O . ARG A 1 138 ? -21.982 -4.487 17.221 1.00 71.00 138 ARG A O 1
ATOM 999 N N . PRO A 1 139 ? -19.885 -3.955 16.619 1.00 65.25 139 PRO A N 1
ATOM 1000 C CA . PRO A 1 139 ? -19.979 -4.677 15.358 1.00 65.25 139 PRO A CA 1
ATOM 1001 C C . PRO A 1 139 ? -19.967 -6.190 15.618 1.00 65.25 139 PRO A C 1
ATOM 1003 O O . PRO A 1 139 ? -19.159 -6.690 16.393 1.00 65.25 139 PRO A O 1
ATOM 1006 N N . LYS A 1 140 ? -20.846 -6.928 14.931 1.00 61.06 140 LYS A N 1
ATOM 1007 C CA . LYS A 1 140 ? -20.857 -8.402 14.951 1.00 61.06 140 LYS A CA 1
ATOM 1008 C C . LYS A 1 140 ? -19.787 -9.029 14.035 1.00 61.06 140 LYS A C 1
ATOM 1010 O O . LYS A 1 140 ? -19.593 -10.235 14.091 1.00 61.06 140 LYS A O 1
ATOM 1015 N N . SER A 1 141 ? -19.121 -8.246 13.176 1.00 61.38 141 SER A N 1
ATOM 1016 C CA . SER A 1 141 ? -18.131 -8.743 12.204 1.00 61.38 141 SER A CA 1
ATOM 1017 C C . SER A 1 141 ? -17.035 -7.721 11.872 1.00 61.38 141 SER A C 1
ATOM 1019 O O . SER A 1 141 ? -17.247 -6.507 11.953 1.00 61.38 141 SER A O 1
ATOM 1021 N N . ALA A 1 142 ? -15.867 -8.221 11.453 1.00 56.91 142 ALA A N 1
ATOM 1022 C CA . ALA A 1 142 ? -14.704 -7.412 11.081 1.00 56.91 142 ALA A CA 1
ATOM 1023 C C . ALA A 1 142 ? -14.894 -6.591 9.788 1.00 56.91 142 ALA A C 1
ATOM 1025 O O . ALA A 1 142 ? -14.348 -5.498 9.658 1.00 56.91 142 ALA A O 1
ATOM 1026 N N . GLU A 1 143 ? -15.713 -7.060 8.846 1.00 53.56 143 GLU A N 1
ATOM 1027 C CA . GLU A 1 143 ? -16.019 -6.330 7.605 1.00 53.56 143 GLU A CA 1
ATOM 1028 C C . GLU A 1 143 ? -16.814 -5.045 7.866 1.00 53.56 143 GLU A C 1
ATOM 1030 O O . GLU A 1 143 ? -16.553 -4.009 7.251 1.00 53.56 143 GLU A O 1
ATOM 1035 N N . ARG A 1 144 ? -17.711 -5.059 8.863 1.00 59.62 144 ARG A N 1
ATOM 1036 C CA . ARG A 1 144 ? -18.502 -3.876 9.241 1.00 59.62 144 ARG A CA 1
ATOM 1037 C C . ARG A 1 144 ? -17.640 -2.762 9.843 1.00 59.62 144 ARG A C 1
ATOM 1039 O O . ARG A 1 144 ? -17.993 -1.595 9.705 1.00 59.62 144 ARG A O 1
ATOM 1046 N N . LEU A 1 145 ? -16.502 -3.102 10.460 1.00 63.22 145 LEU A N 1
ATOM 1047 C CA . LEU A 1 145 ? -15.534 -2.131 10.991 1.00 63.22 145 LEU A CA 1
ATOM 1048 C C . LEU A 1 145 ? -14.885 -1.297 9.886 1.00 63.22 145 LEU A C 1
ATOM 1050 O O . LEU A 1 145 ? -14.746 -0.083 10.017 1.00 63.22 145 LEU A O 1
ATOM 1054 N N . SER A 1 146 ? -14.479 -1.953 8.799 1.00 56.53 146 SER A N 1
ATOM 1055 C CA . SER A 1 146 ? -13.875 -1.272 7.652 1.00 56.53 146 SER A CA 1
ATOM 1056 C C . SER A 1 146 ? -14.914 -0.478 6.866 1.00 56.53 146 SER A C 1
ATOM 1058 O O . SER A 1 146 ? -14.641 0.655 6.486 1.00 56.53 146 SER A O 1
ATOM 1060 N N . PHE A 1 147 ? -16.116 -1.030 6.704 1.00 56.12 147 PHE A N 1
ATOM 1061 C CA . PHE A 1 147 ? -17.228 -0.391 6.004 1.00 56.12 147 PHE A CA 1
ATOM 1062 C C . PHE A 1 147 ? -17.727 0.889 6.693 1.00 56.12 147 PHE A C 1
ATOM 1064 O O . PHE A 1 147 ? -17.950 1.893 6.027 1.00 56.12 147 PHE A O 1
ATOM 1071 N N . PHE A 1 148 ? -17.847 0.887 8.027 1.00 57.09 148 PHE A N 1
ATOM 1072 C CA . PHE A 1 148 ? -18.325 2.046 8.790 1.00 57.09 148 PHE A CA 1
ATOM 1073 C C . PHE A 1 148 ? -17.402 3.264 8.656 1.00 57.09 148 PHE A C 1
ATOM 1075 O O . PHE A 1 148 ? -17.860 4.369 8.381 1.00 57.09 148 PHE A O 1
ATOM 1082 N N . LEU A 1 149 ? -16.091 3.062 8.814 1.00 57.97 149 LEU A N 1
ATOM 1083 C CA . LEU A 1 149 ? -15.122 4.151 8.682 1.00 57.97 149 LEU A CA 1
ATOM 1084 C C . LEU A 1 149 ? -14.983 4.619 7.236 1.00 57.97 149 LEU A C 1
ATOM 1086 O O . LEU A 1 149 ? -14.790 5.806 7.018 1.00 57.97 149 LEU A O 1
ATOM 1090 N N . LEU A 1 150 ? -15.109 3.717 6.258 1.00 53.28 150 LEU A N 1
ATOM 1091 C CA . LEU A 1 150 ? -15.117 4.081 4.843 1.00 53.28 150 LEU A CA 1
ATOM 1092 C C . LEU A 1 150 ? -16.348 4.939 4.490 1.00 53.28 150 LEU A C 1
ATOM 1094 O O . LEU A 1 150 ? -16.210 5.933 3.785 1.00 53.28 150 LEU A O 1
ATOM 1098 N N . ALA A 1 151 ? -17.525 4.606 5.028 1.00 56.97 151 ALA A N 1
ATOM 1099 C CA . ALA A 1 151 ? -18.754 5.375 4.832 1.00 56.97 151 ALA A CA 1
ATOM 1100 C C . ALA A 1 151 ? -18.694 6.770 5.483 1.00 56.97 151 ALA A C 1
ATOM 1102 O O . ALA A 1 151 ? -19.099 7.752 4.863 1.00 56.97 151 ALA A O 1
ATOM 1103 N N . GLU A 1 152 ? -18.135 6.891 6.695 1.00 57.44 152 GLU A N 1
ATOM 1104 C CA . GLU A 1 152 ? -17.907 8.209 7.309 1.00 57.44 152 GLU A CA 1
ATOM 1105 C C . GLU A 1 152 ? -16.796 9.008 6.613 1.00 57.44 152 GLU A C 1
ATOM 1107 O O . GLU A 1 152 ? -16.873 10.233 6.544 1.00 57.44 152 GLU A O 1
ATOM 1112 N N . ALA A 1 153 ? -15.773 8.339 6.074 1.00 49.91 153 ALA A N 1
ATOM 1113 C CA . ALA A 1 153 ? -14.656 8.992 5.397 1.00 49.91 153 ALA A CA 1
ATOM 1114 C C . ALA A 1 153 ? -14.995 9.562 4.028 1.00 49.91 153 ALA A C 1
ATOM 1116 O O . ALA A 1 153 ? -14.472 10.612 3.664 1.00 49.91 153 ALA A O 1
ATOM 1117 N N . LEU A 1 154 ? -15.824 8.851 3.270 1.00 44.75 154 LEU A N 1
ATOM 1118 C CA . LEU A 1 154 ? -16.206 9.235 1.916 1.00 44.75 154 LEU A CA 1
ATOM 1119 C C . LEU A 1 154 ? -17.441 10.148 1.898 1.00 44.75 154 LEU A C 1
ATOM 1121 O O . LEU A 1 154 ? -17.747 10.750 0.874 1.00 44.75 154 LEU A O 1
ATOM 1125 N N . GLY A 1 155 ? -18.149 10.284 3.022 1.00 52.53 155 GLY A N 1
ATOM 1126 C CA . GLY A 1 155 ? -19.472 10.897 3.044 1.00 52.53 155 GLY A CA 1
ATOM 1127 C C . GLY A 1 155 ? -20.515 10.017 2.339 1.00 52.53 155 GLY A C 1
ATOM 1128 O O . GLY A 1 155 ? -20.206 9.217 1.455 1.00 52.53 155 GLY A O 1
ATOM 1129 N N . SER A 1 156 ? -21.785 10.170 2.727 1.00 49.47 156 SER A N 1
ATOM 1130 C CA . SER A 1 156 ? -22.891 9.306 2.269 1.00 49.47 156 SER A CA 1
ATOM 1131 C C . SER A 1 156 ? -23.028 9.241 0.734 1.00 49.47 156 SER A C 1
ATOM 1133 O O . SER A 1 156 ? -23.358 8.198 0.171 1.00 49.47 156 SER A O 1
ATOM 1135 N N . VAL A 1 157 ? -22.709 10.339 0.037 1.00 46.97 157 VAL A N 1
ATOM 1136 C CA . VAL A 1 157 ? -22.897 10.476 -1.418 1.00 46.97 157 VAL A CA 1
ATOM 1137 C C . VAL A 1 157 ? -21.793 9.776 -2.224 1.00 46.97 157 VAL A C 1
ATOM 1139 O O . VAL A 1 157 ? -22.103 9.005 -3.131 1.00 46.97 157 VAL A O 1
ATOM 1142 N N . ALA A 1 158 ? -20.510 9.962 -1.882 1.00 48.62 158 ALA A N 1
ATOM 1143 C CA . ALA A 1 158 ? -19.420 9.261 -2.578 1.00 48.62 158 ALA A CA 1
ATOM 1144 C C . ALA A 1 158 ? -19.401 7.760 -2.239 1.00 48.62 158 ALA A C 1
ATOM 1146 O O . ALA A 1 158 ? -18.989 6.930 -3.049 1.00 48.62 158 ALA A O 1
ATOM 1147 N N . PHE A 1 159 ? -19.925 7.403 -1.065 1.00 49.22 159 PHE A N 1
ATOM 1148 C CA . PHE A 1 159 ? -20.175 6.027 -0.665 1.00 49.22 159 PHE A CA 1
ATOM 1149 C C . PHE A 1 159 ? -21.248 5.332 -1.529 1.00 49.22 159 PHE A C 1
ATOM 1151 O O . PHE A 1 159 ? -21.039 4.188 -1.934 1.00 49.22 159 PHE A O 1
ATOM 1158 N N . GLY A 1 160 ? -22.351 6.009 -1.878 1.00 49.12 160 GLY A N 1
ATOM 1159 C CA . GLY A 1 160 ? -23.382 5.458 -2.772 1.00 49.12 160 GLY A CA 1
ATOM 1160 C C . GLY A 1 160 ? -22.838 5.095 -4.159 1.00 49.12 160 GLY A C 1
ATOM 1161 O O . GLY A 1 160 ? -23.119 4.017 -4.680 1.00 49.12 160 GLY A O 1
ATOM 1162 N N . LEU A 1 161 ? -21.964 5.944 -4.704 1.00 52.31 161 LEU A N 1
ATOM 1163 C CA . LEU A 1 161 ? -21.267 5.697 -5.970 1.00 52.31 161 LEU A CA 1
ATOM 1164 C C . LEU A 1 161 ? -20.269 4.532 -5.868 1.00 52.31 161 LEU A C 1
ATOM 1166 O O . LEU A 1 161 ? -20.188 3.704 -6.773 1.00 52.31 161 LEU A O 1
ATOM 1170 N N . TYR A 1 162 ? -19.543 4.420 -4.752 1.00 53.59 162 TYR A N 1
ATOM 1171 C CA . TYR A 1 162 ? -18.565 3.348 -4.537 1.00 53.59 162 TYR A CA 1
ATOM 1172 C C . TYR A 1 162 ? -19.221 1.975 -4.318 1.00 53.59 162 TYR A C 1
ATOM 1174 O O . TYR A 1 162 ? -18.758 0.973 -4.862 1.00 53.59 162 TYR A O 1
ATOM 1182 N N . SER A 1 163 ? -20.324 1.923 -3.564 1.00 48.16 163 SER A N 1
ATOM 1183 C CA . SER A 1 163 ? -21.092 0.693 -3.344 1.00 48.16 163 SER A CA 1
ATOM 1184 C C . SER A 1 163 ? -21.779 0.212 -4.624 1.00 48.16 163 SER A C 1
ATOM 1186 O O . SER A 1 163 ? -21.809 -0.992 -4.866 1.00 48.16 163 SER A O 1
ATOM 1188 N N . ALA A 1 164 ? -22.286 1.127 -5.458 1.00 45.84 164 ALA A N 1
ATOM 1189 C CA . ALA A 1 164 ? -22.833 0.791 -6.772 1.00 45.84 164 ALA A CA 1
ATOM 1190 C C . ALA A 1 164 ? -21.738 0.280 -7.729 1.00 45.84 164 ALA A C 1
ATOM 1192 O O . ALA A 1 164 ? -21.924 -0.734 -8.397 1.00 45.84 164 ALA A O 1
ATOM 1193 N N . ALA A 1 165 ? -20.561 0.914 -7.744 1.00 49.53 165 ALA A N 1
ATOM 1194 C CA . ALA A 1 165 ? -19.436 0.488 -8.580 1.00 49.53 165 ALA A CA 1
ATOM 1195 C C . ALA A 1 165 ? -18.884 -0.899 -8.195 1.00 49.53 165 ALA A C 1
ATOM 1197 O O . ALA A 1 165 ? -18.536 -1.686 -9.076 1.00 49.53 165 ALA A O 1
ATOM 1198 N N . LEU A 1 166 ? -18.832 -1.218 -6.895 1.00 47.81 166 LEU A N 1
ATOM 1199 C CA . LEU A 1 166 ? -18.440 -2.542 -6.396 1.00 47.81 166 LEU A CA 1
ATOM 1200 C C . LEU A 1 166 ? -19.506 -3.614 -6.659 1.00 47.81 166 LEU A C 1
ATOM 1202 O O . LEU A 1 166 ? -19.152 -4.724 -7.044 1.00 47.81 166 LEU A O 1
ATOM 1206 N N . ALA A 1 167 ? -20.793 -3.291 -6.493 1.00 46.56 167 ALA A N 1
ATOM 1207 C CA . ALA A 1 167 ? -21.891 -4.227 -6.749 1.00 46.56 167 ALA A CA 1
ATOM 1208 C C . ALA A 1 167 ? -22.032 -4.598 -8.237 1.00 46.56 167 ALA A C 1
ATOM 1210 O O . ALA A 1 167 ? -22.500 -5.689 -8.551 1.00 46.56 167 ALA A O 1
ATOM 1211 N N . HIS A 1 168 ? -21.601 -3.720 -9.146 1.00 43.09 168 HIS A N 1
ATOM 1212 C CA . HIS A 1 168 ? -21.685 -3.940 -10.590 1.00 43.09 168 HIS A CA 1
ATOM 1213 C C . HIS A 1 168 ? -20.355 -4.329 -11.257 1.00 43.09 168 HIS A C 1
ATOM 1215 O O . HIS A 1 168 ? -20.302 -4.415 -12.479 1.00 43.09 168 HIS A O 1
ATOM 1221 N N . GLY A 1 169 ? -19.269 -4.552 -10.501 1.00 41.94 169 GLY A N 1
ATOM 1222 C CA . GLY A 1 169 ? -17.961 -4.902 -11.083 1.00 41.94 169 GLY A CA 1
ATOM 1223 C C . GLY A 1 169 ? -17.387 -3.833 -12.028 1.00 41.94 169 GLY A C 1
ATOM 1224 O O . GLY A 1 169 ? -16.482 -4.109 -12.810 1.00 41.94 169 GLY A O 1
ATOM 1225 N N . LEU A 1 170 ? -17.894 -2.597 -11.964 1.00 42.09 170 LEU A N 1
ATOM 1226 C CA . LEU A 1 170 ? -17.678 -1.565 -12.985 1.00 42.09 170 LEU A CA 1
ATOM 1227 C C . LEU A 1 170 ? -16.365 -0.783 -12.822 1.00 42.09 170 LEU A C 1
ATOM 1229 O O . LEU A 1 170 ? -16.109 0.163 -13.567 1.00 42.09 170 LEU A O 1
ATOM 1233 N N . LEU A 1 171 ? -15.505 -1.168 -11.872 1.00 42.47 171 LEU A N 1
ATOM 1234 C CA . LEU A 1 171 ? -14.248 -0.460 -11.609 1.00 42.47 171 LEU A CA 1
ATOM 1235 C C . LEU A 1 171 ? -13.259 -0.508 -12.791 1.00 42.47 171 LEU A C 1
ATOM 1237 O O . LEU A 1 171 ? -12.341 0.307 -12.829 1.00 42.47 171 LEU A O 1
ATOM 1241 N N . ALA A 1 172 ? -13.456 -1.420 -13.749 1.00 40.91 172 ALA A N 1
ATOM 1242 C CA . ALA A 1 172 ? -12.649 -1.505 -14.965 1.00 40.91 172 ALA A CA 1
ATOM 1243 C C . ALA A 1 172 ? -12.976 -0.404 -15.997 1.00 40.91 172 ALA A C 1
ATOM 1245 O O . ALA A 1 172 ? -12.122 -0.063 -16.808 1.00 40.91 172 ALA A O 1
ATOM 1246 N N . ALA A 1 173 ? -14.174 0.195 -15.968 1.00 38.00 173 ALA A N 1
ATOM 1247 C CA . ALA A 1 173 ? -14.631 1.072 -17.052 1.00 38.00 173 ALA A CA 1
ATOM 1248 C C . ALA A 1 173 ? -14.312 2.566 -16.844 1.00 38.00 173 ALA A C 1
ATOM 1250 O O . ALA A 1 173 ? -14.189 3.314 -17.809 1.00 38.00 173 ALA A O 1
ATOM 1251 N N . THR A 1 174 ? -14.162 3.036 -15.601 1.00 37.88 174 THR A N 1
ATOM 1252 C CA . THR A 1 174 ? -14.108 4.489 -15.324 1.00 37.88 174 THR A CA 1
ATOM 1253 C C . THR A 1 174 ? -12.699 5.096 -15.389 1.00 37.88 174 THR A C 1
ATOM 1255 O O . THR A 1 174 ? -12.569 6.315 -15.375 1.00 37.88 174 THR A O 1
ATOM 1258 N N . MET A 1 175 ? -11.629 4.297 -15.495 1.00 36.00 175 MET A N 1
ATOM 1259 C CA . MET A 1 175 ? -10.263 4.839 -15.643 1.00 36.00 175 MET A CA 1
ATOM 1260 C C . MET A 1 175 ? -9.881 5.173 -17.097 1.00 36.00 175 MET A C 1
ATOM 1262 O O . MET A 1 175 ? -8.798 5.704 -17.322 1.00 36.00 175 MET A O 1
ATOM 1266 N N . ALA A 1 176 ? -10.760 4.918 -18.075 1.00 36.91 176 ALA A N 1
ATOM 1267 C CA . ALA A 1 176 ? -10.473 5.134 -19.496 1.00 36.91 176 ALA A CA 1
ATOM 1268 C C . ALA A 1 176 ? -10.895 6.513 -20.048 1.00 36.91 176 ALA A C 1
ATOM 1270 O O . ALA A 1 176 ? -10.573 6.824 -21.191 1.00 36.91 176 ALA A O 1
ATOM 1271 N N . THR A 1 177 ? -11.597 7.364 -19.290 1.00 38.03 177 THR A N 1
ATOM 1272 C CA . THR A 1 177 ? -12.167 8.605 -19.854 1.00 38.03 177 THR A CA 1
ATOM 1273 C C . THR A 1 177 ? -12.036 9.812 -18.927 1.00 38.03 177 THR A C 1
ATOM 1275 O O . THR A 1 177 ? -13.037 10.349 -18.466 1.00 38.03 177 THR A O 1
ATOM 1278 N N . SER A 1 178 ? -10.813 10.270 -18.656 1.00 37.91 178 SER A N 1
ATOM 1279 C CA . SER A 1 178 ? -10.570 11.688 -18.332 1.00 37.91 178 SER A CA 1
ATOM 1280 C C . SER A 1 178 ? -9.077 12.032 -18.379 1.00 37.91 178 SER A C 1
ATOM 1282 O O . SER A 1 178 ? -8.470 12.370 -17.364 1.00 37.91 178 SER A O 1
ATOM 1284 N N . VAL A 1 179 ? -8.480 11.969 -19.567 1.00 36.78 179 VAL A N 1
ATOM 1285 C CA . VAL A 1 179 ? -7.386 12.887 -19.904 1.00 36.78 179 VAL A CA 1
ATOM 1286 C C . VAL A 1 179 ? -7.991 13.885 -20.886 1.00 36.78 179 VAL A C 1
ATOM 1288 O O . VAL A 1 179 ? -8.247 13.506 -22.028 1.00 36.78 179 VAL A O 1
ATOM 1291 N N . PRO A 1 180 ? -8.312 15.124 -20.477 1.00 32.97 180 PRO A N 1
ATOM 1292 C CA . PRO A 1 180 ? -8.594 16.165 -21.446 1.00 32.97 180 PRO A CA 1
ATOM 1293 C C . PRO A 1 180 ? -7.292 16.459 -22.194 1.00 32.97 180 PRO A C 1
ATOM 1295 O O . PRO A 1 180 ? -6.349 17.031 -21.653 1.00 32.97 180 PRO A O 1
ATOM 1298 N N . SER A 1 181 ? -7.233 16.010 -23.442 1.00 45.50 181 SER A N 1
ATOM 1299 C CA . SER A 1 181 ? -6.292 16.504 -24.435 1.00 45.50 181 SER A CA 1
ATOM 1300 C C . SER A 1 181 ? -6.634 17.962 -24.736 1.00 45.50 181 SER A C 1
ATOM 1302 O O . SER A 1 181 ? -7.628 18.237 -25.408 1.00 45.50 181 SER A O 1
ATOM 1304 N N . SER A 1 182 ? -5.815 18.885 -24.244 1.00 38.69 182 SER A N 1
ATOM 1305 C CA . SER A 1 182 ? -5.817 20.276 -24.697 1.00 38.69 182 SER A CA 1
ATOM 1306 C C . SER A 1 182 ? -4.450 20.913 -24.434 1.00 38.69 182 SER A C 1
ATOM 1308 O O . SER A 1 182 ? -4.097 21.091 -23.273 1.00 38.69 182 SER A O 1
ATOM 1310 N N . CYS A 1 183 ? -3.768 21.202 -25.555 1.00 38.81 183 CYS A N 1
ATOM 1311 C CA . CYS A 1 183 ? -2.597 22.054 -25.826 1.00 38.81 183 CYS A CA 1
ATOM 1312 C C . CYS A 1 183 ? -1.367 21.987 -24.912 1.00 38.81 183 CYS A C 1
ATOM 1314 O O . CYS A 1 183 ? -1.432 22.477 -23.766 1.00 38.81 183 CYS A O 1
#

Secondary structure (DSSP, 8-state):
--SHHHHHHHHHHHHHHHHTT---EEEESSTT-HHHHH-SEEEE----S-SSTT-TTTHHHHHHHHHHHHHHHHHHHHTT--BTTB-TT----SHHHHHHHHHHHHHHHT--HHHHHHHHHHTTT-HHHHHHHTTT---SSHHHHHHHHHHHHHHHHHHHHHHHHHHTTGGGTGGGS------

pLDDT: mean 80.15, std 20.76, range [32.97, 98.25]

Solvent-accessible surface area (backbone atoms only — not comparable to full-atom values): 10588 Å² total; per-residue (Å²): 133,81,68,68,76,77,39,51,68,56,19,53,51,35,41,53,38,43,76,71,71,44,91,37,74,16,81,40,59,49,94,84,40,64,28,40,76,47,20,84,42,56,41,76,47,75,62,72,84,54,96,51,83,86,50,52,77,47,64,45,41,49,51,52,52,51,50,53,52,50,54,56,49,52,52,38,43,78,67,39,32,40,53,98,92,37,67,49,68,56,81,59,83,47,69,71,45,41,56,50,44,28,51,49,32,11,65,77,56,75,40,58,60,72,58,19,41,54,30,23,60,77,36,75,49,33,44,51,48,14,52,31,47,74,70,76,44,81,76,93,48,74,68,55,47,42,50,52,54,38,38,68,68,50,35,73,67,57,33,52,56,51,54,51,33,64,76,64,68,45,74,79,64,70,81,78,74,82,78,86,87,75,134

Foldseek 3Di:
DPPQVPCVVVLVVLLVCVVVVHQFEFEDQDPPHSSQVSHPHYDHPPPDADPPGPPCCPRVVVSVVVVVCVVVVVVCVLQLCA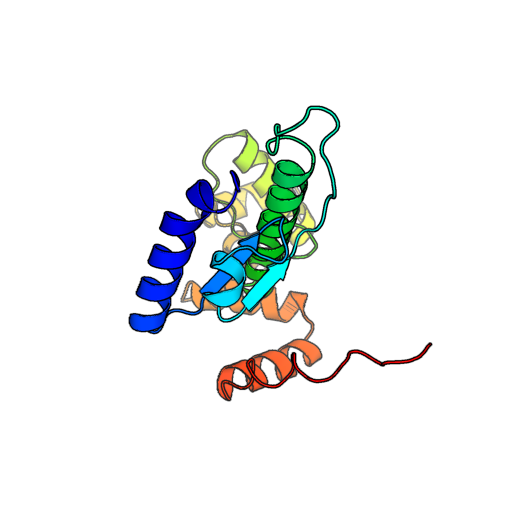APNRRQVDDQDDPVSLQVLLVLLCVVQVHDSVLSNVLCVVVVNRSLRSSQVSVVHDDPDPVVSSVVRNCVRCDVVSSVVVVVCVVVVVPVPPVPDDDPDDD

Nearest PDB structures (foldseek):
  4m0d-assembly1_A  TM=8.774E-01  e=2.610E-07  Haemophilus influenzae Rd KW20
  4s12-assembly1_A  TM=8.802E-01  e=3.894E-07  Yersinia enterocolitica subsp. palearctica Y11
  4s12-assembly2_B  TM=7.913E-01  e=2.198E-07  Yersinia enterocolitica subsp. palearctica Y11
  1nri-assembly1_A-2  TM=9.620E-01  e=2.679E-05  Haemophilus influenzae